Protein AF-A0A8W8IZ61-F1 (afdb_monomer)

pLDDT: mean 88.21, std 9.18, range [50.16, 97.56]

Nearest PDB structures (foldseek):
  3vn4-assembly1_A  TM=4.564E-01  e=1.901E-13  Homo sapiens
  3ghm-assembly1_A  TM=4.405E-01  e=1.901E-13  Homo sapiens
  3ghn-assembly1_A  TM=4.488E-01  e=2.998E-13  Homo sapiens
  6qig-assembly1_A  TM=4.344E-01  e=1.750E-12  Homo sapiens
  8ic8-assembly1_C  TM=5.011E-01  e=6.489E-01  Microbacterium arabinogalactanolyticum

Sequence (366 aa):
LTYRRRTCNNPSPLNSEGCDGGNDEGYEARTCNKQPCPGDSADTNSLVNQRASETCRRMLTNGALNSTMYTAVGKAYNSHAHGKCEVSCAPVSGYKTPTFTRFGLMPQGAPCPGILDRMDLKDWPRRQGYSAGCLDGYCQLFGCDGVMNGGTFDECGVCNGDGMSCDVVEGTFTELSTAGSRKVIAQLPVGAYNIQFWFDYRAMKQNFLEVYSKDGAVVLASMIGSSWIWDTGRNPVTFAGTYWHYFFHDQFLHAKGPITEPAIIQLFQNKDFNNVGIRFGYSLPKSASSCHGTCSNGGTFNRNLCACDCPRGFYGNDCTSRCNTFCYNGATVDQTTCACQCKEHQTGSRCKCQSGYTGINCTEHV

Organism: Magallana gigas (NCBI:txid29159)

Mean predicted aligned error: 7.73 Å

Foldseek 3Di:
DDKDKAAQVVPNDDVHDTDPPDDRIDMKDFDDPPDDDPPADPDLQVNLQVQLLVVLVVCVVVVLDDPQFFDSGWHADDDLPFQFQFIFTHTDPPHDDDPDGTRGGGPWFRFRCSVPDPCCVVVAQQGFQWTWTDDPGHIFIAGNRRITVDFGADSQRHTVDPNPQWDKDKDKDFDDDAAQDKDWPDKAAQQKFSKKKFDQCVQQVQKAKFKAFPLGHGQADDPDVVRDDQWCVQPFGAAQNWTWGAHNNRRMIHTGDNGNGMMTIMMHRNHNRGRPIMIIMIIHGVVCVFLDDAAPPPWDQDRVRSATDEDPQFDDRRRPASASDAAFLPWDQDRPPRFTDEDPQFDDRRTGGHPQFDHSNRPDGD

InterPro domains:
  IPR000884 Thrombospondin type-1 (TSP1) repeat [PS50092] (3-38)
  IPR010294 ADAMTS/ADAMTS-like, Spacer 1 [PF05986] (169-285)
  IPR045371 ADAMTS/ADAMTS-like, cysteine-rich domain 3 [PF19236] (123-166)
  IPR050439 ADAMTS and ADAMTS-like [PTHR13723] (2-351)

Radius of gyration: 26.25 Å; Cα contacts (8 Å, |Δi|>4): 839; chains: 1; bounding box: 66×41×85 Å

Solvent-accessible surface area (backbone atoms only — not comparable to full-atom values): 19978 Å² total; per-residue (Å²): 82,51,70,51,77,47,66,55,60,87,76,54,58,77,98,51,78,72,63,89,85,54,68,62,63,38,80,50,42,32,68,54,81,84,67,82,60,92,88,60,55,90,49,65,71,57,33,34,27,52,44,14,16,51,44,30,38,52,29,43,74,72,63,80,36,59,70,89,46,34,41,46,53,21,33,68,46,61,57,96,89,66,46,36,24,28,18,25,54,40,57,35,93,92,51,83,76,68,101,74,67,78,77,48,54,41,49,66,48,39,63,38,66,90,79,55,55,72,45,40,72,68,69,42,62,74,31,51,42,52,47,36,23,18,49,96,37,32,47,40,54,20,14,51,78,32,27,52,78,43,41,38,31,24,85,67,65,38,64,67,43,87,49,74,69,30,47,78,52,68,52,66,53,52,77,78,74,56,55,71,38,77,42,81,74,45,76,40,23,40,48,33,18,43,28,39,38,35,39,61,34,90,69,30,76,48,53,42,82,26,38,24,37,79,82,66,34,80,63,37,34,74,96,36,93,92,36,56,66,75,52,27,82,93,58,55,48,51,55,38,87,24,52,38,39,39,38,52,85,61,31,35,38,36,27,57,48,52,22,74,38,37,39,32,32,27,42,35,27,64,41,89,54,63,53,89,39,40,37,36,37,32,27,34,56,50,91,55,80,69,60,80,77,76,44,33,84,81,23,44,69,35,67,80,39,53,31,24,51,45,45,95,73,34,18,64,57,35,16,77,36,60,35,82,68,78,32,22,36,81,30,47,65,40,70,87,78,59,42,44,52,56,55,73,55,36,40,74,81,39,18,43,54,33,93,60,33,38,62,67,57,21,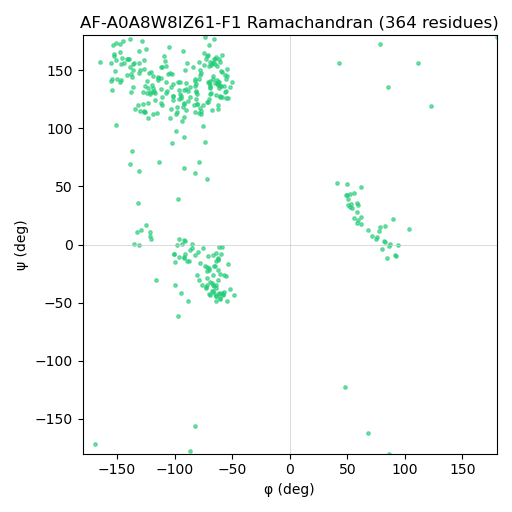79,42,77,111

Structure (mmCIF, N/CA/C/O backbone):
data_AF-A0A8W8IZ61-F1
#
_entry.id   AF-A0A8W8IZ61-F1
#
loop_
_atom_site.group_PDB
_atom_site.id
_atom_site.type_symbol
_atom_site.label_atom_id
_atom_site.label_alt_id
_atom_site.label_comp_id
_atom_site.label_asym_id
_atom_site.label_entity_id
_atom_site.label_seq_id
_atom_site.pdbx_PDB_ins_code
_atom_site.Cartn_x
_atom_site.Cartn_y
_atom_site.Cartn_z
_atom_site.occupancy
_atom_site.B_iso_or_equiv
_atom_site.auth_seq_id
_atom_site.auth_comp_id
_atom_site.auth_asym_id
_atom_site.auth_atom_id
_atom_site.pdbx_PDB_model_num
ATOM 1 N N . LEU A 1 1 ? 9.510 -10.935 -20.785 1.00 90.19 1 LEU A N 1
ATOM 2 C CA . LEU A 1 1 ? 8.279 -10.571 -21.528 1.00 90.19 1 LEU A CA 1
ATOM 3 C C . LEU A 1 1 ? 8.119 -11.502 -22.719 1.00 90.19 1 LEU A C 1
ATOM 5 O O . LEU A 1 1 ? 9.126 -11.887 -23.302 1.00 90.19 1 LEU A O 1
ATOM 9 N N . THR A 1 2 ? 6.888 -11.826 -23.096 1.00 92.69 2 THR A N 1
ATOM 10 C CA . THR A 1 2 ? 6.549 -12.386 -24.413 1.00 92.69 2 THR A CA 1
ATOM 11 C C . THR A 1 2 ? 5.836 -11.308 -25.207 1.00 92.69 2 THR A C 1
ATOM 13 O O . THR A 1 2 ? 4.905 -10.705 -24.675 1.00 92.69 2 THR A O 1
ATOM 16 N N . TYR A 1 3 ? 6.250 -11.049 -26.444 1.00 92.88 3 TYR A N 1
ATOM 17 C CA . TYR A 1 3 ? 5.617 -10.029 -27.273 1.00 92.88 3 TYR A CA 1
ATOM 18 C C . TYR A 1 3 ? 5.577 -10.430 -28.746 1.00 92.88 3 TYR A C 1
ATOM 20 O O . TYR A 1 3 ? 6.381 -11.244 -29.202 1.00 92.88 3 TYR A O 1
ATOM 28 N N . ARG A 1 4 ? 4.629 -9.845 -29.477 1.00 91.06 4 ARG A N 1
ATOM 29 C CA . ARG A 1 4 ? 4.535 -9.895 -30.936 1.00 91.06 4 ARG A CA 1
ATOM 30 C C . ARG A 1 4 ? 4.351 -8.488 -31.484 1.00 91.06 4 ARG A C 1
ATOM 32 O O . ARG A 1 4 ? 3.769 -7.630 -30.821 1.00 91.06 4 ARG A O 1
ATOM 39 N N . ARG A 1 5 ? 4.850 -8.278 -32.698 1.00 88.31 5 ARG A N 1
ATOM 40 C CA . ARG A 1 5 ? 4.778 -7.003 -33.406 1.00 88.31 5 ARG A CA 1
ATOM 41 C C . ARG A 1 5 ? 4.009 -7.181 -34.706 1.00 88.31 5 ARG A C 1
ATOM 43 O O . ARG A 1 5 ? 4.221 -8.166 -35.411 1.00 88.31 5 ARG A O 1
ATOM 50 N N . ARG A 1 6 ? 3.135 -6.229 -35.017 1.00 86.81 6 ARG A N 1
ATOM 51 C CA . ARG A 1 6 ? 2.481 -6.101 -36.325 1.00 86.81 6 ARG A CA 1
ATOM 52 C C . ARG A 1 6 ? 2.991 -4.852 -37.026 1.00 86.81 6 ARG A C 1
ATOM 54 O O . ARG A 1 6 ? 3.337 -3.893 -36.342 1.00 86.81 6 ARG A O 1
ATOM 61 N N . THR A 1 7 ? 2.971 -4.859 -38.354 1.00 86.94 7 THR A N 1
ATOM 62 C CA . THR A 1 7 ? 3.326 -3.690 -39.163 1.00 86.94 7 THR A CA 1
ATOM 63 C C . THR A 1 7 ? 2.180 -3.335 -40.110 1.00 86.94 7 THR A C 1
ATOM 65 O O . THR A 1 7 ? 1.538 -4.236 -40.648 1.00 86.94 7 THR A O 1
ATOM 68 N N . CYS A 1 8 ? 1.903 -2.045 -40.311 1.00 86.25 8 CYS A N 1
ATOM 69 C CA . CYS A 1 8 ? 0.859 -1.566 -41.225 1.00 86.25 8 CYS A CA 1
ATOM 70 C C . CYS A 1 8 ? 1.335 -1.618 -42.689 1.00 86.25 8 CYS A C 1
ATOM 72 O O . CYS A 1 8 ? 1.651 -0.601 -43.298 1.00 86.25 8 CYS A O 1
ATOM 74 N N . ASN A 1 9 ? 1.466 -2.824 -43.247 1.00 86.62 9 ASN A N 1
ATOM 75 C CA . ASN A 1 9 ? 2.030 -3.030 -44.586 1.00 86.62 9 ASN A CA 1
ATOM 76 C C . ASN A 1 9 ? 1.210 -3.961 -45.496 1.00 86.62 9 ASN A C 1
ATOM 78 O O . ASN A 1 9 ? 1.696 -4.358 -46.555 1.00 86.62 9 ASN A O 1
ATOM 82 N N . ASN A 1 10 ? -0.020 -4.318 -45.108 1.00 84.75 10 ASN A N 1
ATOM 83 C CA . ASN A 1 10 ? -0.852 -5.261 -45.860 1.00 84.75 10 ASN A CA 1
ATOM 84 C C . ASN A 1 10 ? -2.337 -4.828 -45.973 1.00 84.75 10 ASN A C 1
ATOM 86 O O . ASN A 1 10 ? -3.171 -5.354 -45.233 1.00 84.75 10 ASN A O 1
ATOM 90 N N . PRO A 1 11 ? -2.683 -3.917 -46.906 1.00 84.81 11 PRO A N 1
ATOM 91 C CA . PRO A 1 11 ? -1.766 -3.148 -47.751 1.00 84.81 11 PRO A CA 1
ATOM 92 C C . PRO A 1 11 ? -1.146 -1.971 -46.986 1.00 84.81 11 PRO A C 1
ATOM 94 O O . PRO A 1 11 ? -1.699 -1.501 -45.993 1.00 84.81 11 PRO A O 1
ATOM 97 N N . SER A 1 12 ? 0.008 -1.485 -47.443 1.00 85.06 12 SER A N 1
ATOM 98 C CA . SER A 1 12 ? 0.593 -0.256 -46.897 1.00 85.06 12 SER A CA 1
ATOM 99 C C . SER A 1 12 ? -0.304 0.953 -47.204 1.00 85.06 12 SER A C 1
ATOM 101 O O . SER A 1 12 ? -0.786 1.062 -48.337 1.00 85.06 12 SER A O 1
ATOM 103 N N . PRO A 1 13 ? -0.494 1.883 -46.251 1.00 82.56 13 PRO A N 1
ATOM 104 C CA . PRO A 1 13 ? -1.333 3.060 -46.438 1.00 82.56 13 PRO A CA 1
ATOM 105 C C . PRO A 1 13 ? -0.633 4.082 -47.348 1.00 82.56 13 PRO A C 1
ATOM 107 O O . PRO A 1 13 ? 0.112 4.952 -46.903 1.00 82.56 13 PRO A O 1
ATOM 110 N N . LEU A 1 14 ? -0.833 3.956 -48.660 1.00 83.12 14 LEU A N 1
ATOM 111 C CA . LEU A 1 14 ? -0.363 4.921 -49.654 1.00 83.12 14 LEU A CA 1
ATOM 112 C C . LEU A 1 14 ? -1.469 5.953 -49.904 1.00 83.12 14 LEU A C 1
ATOM 114 O O . LEU A 1 14 ? -2.485 5.629 -50.513 1.00 83.12 14 LEU A O 1
ATOM 118 N N . ASN A 1 15 ? -1.261 7.197 -49.460 1.00 81.19 15 ASN A N 1
ATOM 119 C CA . ASN A 1 15 ? -2.239 8.296 -49.548 1.00 81.19 15 ASN A CA 1
ATOM 120 C C . ASN A 1 15 ? -3.588 8.009 -48.850 1.00 81.19 15 ASN A C 1
ATOM 122 O O . ASN A 1 15 ? -4.618 8.551 -49.249 1.00 81.19 15 ASN A O 1
ATOM 126 N N . SER A 1 16 ? -3.586 7.169 -47.814 1.00 77.94 16 SER A N 1
ATOM 127 C CA . SER A 1 16 ? -4.744 6.864 -46.968 1.00 77.94 16 SER A CA 1
ATOM 128 C C . SER A 1 16 ? -4.422 7.123 -45.496 1.00 77.94 16 SER A C 1
ATOM 130 O O . SER A 1 16 ? -3.257 7.296 -45.134 1.00 77.94 16 SER A O 1
ATOM 132 N N . GLU A 1 17 ? -5.444 7.116 -44.638 1.00 80.81 17 GLU A N 1
ATOM 133 C CA . GLU A 1 17 ? -5.224 7.069 -43.190 1.00 80.81 17 GLU A CA 1
ATOM 134 C C . GLU A 1 17 ? -4.434 5.803 -42.807 1.00 80.81 17 GLU A C 1
ATOM 136 O O . GLU A 1 17 ? -4.503 4.774 -43.492 1.00 80.81 17 GLU A O 1
ATOM 141 N N . GLY A 1 18 ? -3.622 5.911 -41.751 1.00 79.50 18 GLY A N 1
ATOM 142 C CA . GLY A 1 18 ? -2.844 4.793 -41.216 1.00 79.50 18 GLY A CA 1
ATOM 143 C C . GLY A 1 18 ? -3.729 3.752 -40.527 1.00 79.50 18 GLY A C 1
ATOM 144 O O . GLY A 1 18 ? -4.918 3.968 -40.315 1.00 79.50 18 GLY A O 1
ATOM 145 N N . CYS A 1 19 ? -3.148 2.609 -40.157 1.00 83.00 19 CYS A N 1
ATOM 146 C CA . CYS A 1 19 ? -3.890 1.569 -39.447 1.00 83.00 19 CYS A CA 1
ATOM 147 C C . CYS A 1 19 ? -4.411 2.059 -38.082 1.00 83.00 19 CYS A C 1
ATOM 149 O O . CYS A 1 19 ? -3.666 2.650 -37.296 1.00 83.00 19 CYS A O 1
ATOM 151 N N . ASP A 1 20 ? -5.655 1.699 -37.756 1.00 79.88 20 ASP A N 1
ATOM 152 C CA . ASP A 1 20 ? -6.237 1.937 -36.435 1.00 79.88 20 ASP A CA 1
ATOM 153 C C . ASP A 1 20 ? -5.438 1.237 -35.318 1.00 79.88 20 ASP A C 1
ATOM 155 O O . ASP A 1 20 ? -5.047 0.062 -35.413 1.00 79.88 20 ASP A O 1
ATOM 159 N N . GLY A 1 21 ? -5.227 1.961 -34.214 1.00 69.06 21 GLY A N 1
ATOM 160 C CA . GLY A 1 21 ? -4.499 1.478 -33.034 1.00 69.06 21 GLY A CA 1
ATOM 161 C C . GLY A 1 21 ? -3.065 1.997 -32.881 1.00 69.06 21 GLY A C 1
ATOM 162 O O . GLY A 1 21 ? -2.341 1.477 -32.036 1.00 69.06 21 GLY A O 1
ATOM 163 N N . GLY A 1 22 ? -2.679 3.025 -33.645 1.00 57.16 22 GLY A N 1
ATOM 164 C CA . GLY A 1 22 ? -1.432 3.776 -33.468 1.00 57.16 22 GLY A CA 1
ATOM 165 C C . GLY A 1 22 ? -0.216 3.148 -34.154 1.00 57.16 22 GLY A C 1
ATOM 166 O O . GLY A 1 22 ? -0.003 1.948 -34.031 1.00 57.16 22 GLY A O 1
ATOM 167 N N . ASN A 1 23 ? 0.557 4.023 -34.819 1.00 56.03 23 ASN A N 1
ATOM 168 C CA . ASN A 1 23 ? 1.822 3.867 -35.558 1.00 56.03 23 ASN A CA 1
ATOM 169 C C . ASN A 1 23 ? 1.945 2.636 -36.478 1.00 56.03 23 ASN A C 1
ATOM 171 O O . ASN A 1 23 ? 1.339 1.590 -36.285 1.00 56.03 23 ASN A O 1
ATOM 175 N N . ASP A 1 24 ? 2.819 2.723 -37.479 1.00 58.06 24 ASP A N 1
ATOM 176 C CA . ASP A 1 24 ? 3.059 1.616 -38.411 1.00 58.06 24 ASP A CA 1
ATOM 177 C C . ASP A 1 24 ? 3.568 0.330 -37.736 1.00 58.06 24 ASP A C 1
ATOM 179 O O . ASP A 1 24 ? 3.613 -0.695 -38.404 1.00 58.06 24 ASP A O 1
ATOM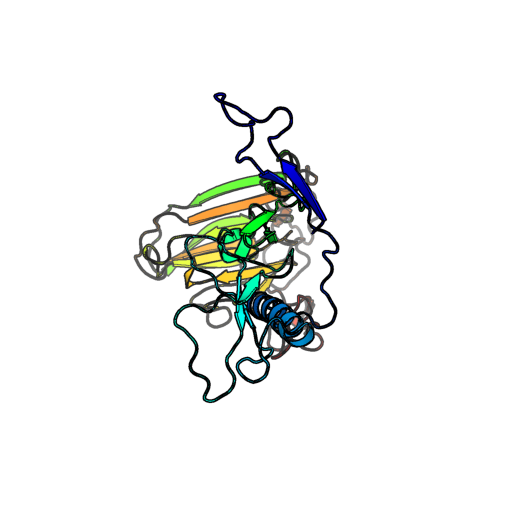 183 N N . GLU A 1 25 ? 3.911 0.350 -36.439 1.00 63.81 25 GLU A N 1
ATOM 184 C CA . GLU A 1 25 ? 4.268 -0.816 -35.626 1.00 63.81 25 GLU A CA 1
ATOM 185 C C . GLU A 1 25 ? 3.415 -0.917 -34.348 1.00 63.81 25 GLU A C 1
ATOM 187 O O . GLU A 1 25 ? 3.541 -0.103 -33.432 1.00 63.81 25 GLU A O 1
ATOM 192 N N . GLY A 1 26 ? 2.581 -1.957 -34.260 1.00 77.88 26 GLY A N 1
ATOM 193 C CA . GLY A 1 26 ? 1.773 -2.257 -33.074 1.00 77.88 26 GLY A CA 1
ATOM 194 C C . GLY A 1 26 ? 2.382 -3.381 -32.240 1.00 77.88 26 GLY A C 1
ATOM 195 O O . GLY A 1 26 ? 2.816 -4.393 -32.797 1.00 77.88 26 GLY A O 1
ATOM 196 N N . TYR A 1 27 ? 2.366 -3.231 -30.915 1.00 85.50 27 TYR A N 1
ATOM 197 C CA . TYR A 1 27 ? 2.843 -4.245 -29.974 1.00 85.50 27 TYR A CA 1
ATOM 198 C C . TYR A 1 27 ? 1.688 -4.914 -29.242 1.00 85.50 27 TYR A C 1
ATOM 200 O O . TYR A 1 27 ? 0.755 -4.265 -28.780 1.00 85.50 27 TYR A O 1
ATOM 208 N N . GLU A 1 28 ? 1.816 -6.221 -29.061 1.00 90.56 28 GLU A N 1
ATOM 209 C CA . GLU A 1 28 ? 1.099 -6.952 -28.028 1.00 90.56 28 GLU A CA 1
ATOM 210 C C . GLU A 1 28 ? 2.131 -7.650 -27.160 1.00 90.56 28 GLU A C 1
ATOM 212 O O . GLU A 1 28 ? 2.943 -8.431 -27.661 1.00 90.56 28 GLU A O 1
ATOM 217 N N . ALA A 1 29 ? 2.118 -7.362 -25.862 1.00 93.81 29 ALA A N 1
ATOM 218 C CA . ALA A 1 29 ? 3.079 -7.917 -24.927 1.00 93.81 29 ALA A CA 1
ATOM 219 C C . ALA A 1 29 ? 2.412 -8.387 -23.636 1.00 93.81 29 ALA A C 1
ATOM 221 O O . ALA A 1 29 ? 1.409 -7.838 -23.180 1.00 93.81 29 ALA A O 1
ATOM 222 N N . ARG A 1 30 ? 3.018 -9.402 -23.023 1.00 95.56 30 ARG A N 1
ATOM 223 C CA . ARG A 1 30 ? 2.620 -9.955 -21.734 1.00 95.56 30 ARG A CA 1
ATOM 224 C C . ARG A 1 30 ? 3.843 -10.248 -20.871 1.00 95.56 30 ARG A C 1
ATOM 226 O O . ARG A 1 30 ? 4.912 -10.639 -21.353 1.00 95.56 30 ARG A O 1
ATOM 233 N N . THR A 1 31 ? 3.673 -10.081 -19.569 1.00 93.88 31 THR A N 1
ATOM 234 C CA . THR A 1 31 ? 4.634 -10.526 -18.560 1.00 93.88 31 THR A CA 1
ATOM 235 C C . THR A 1 31 ? 4.669 -12.054 -18.461 1.00 93.88 31 THR A C 1
ATOM 237 O O . THR A 1 31 ? 3.649 -12.734 -18.517 1.00 93.88 31 THR A O 1
ATOM 240 N N . CYS A 1 32 ? 5.869 -12.611 -18.321 1.00 93.12 32 CYS A N 1
ATOM 241 C CA . CYS A 1 32 ? 6.115 -14.047 -18.204 1.00 93.12 32 CYS A CA 1
ATOM 242 C C . CYS A 1 32 ? 7.236 -14.278 -17.186 1.00 93.12 32 CYS A C 1
ATOM 244 O O . CYS A 1 32 ? 7.998 -13.350 -16.917 1.00 93.12 32 CYS A O 1
ATOM 246 N N . ASN A 1 33 ? 7.333 -15.492 -16.630 1.00 91.75 33 ASN A N 1
ATOM 247 C CA . ASN A 1 33 ? 8.374 -15.872 -15.665 1.00 91.75 33 ASN A CA 1
ATOM 248 C C . ASN A 1 33 ? 8.514 -14.856 -14.515 1.00 91.75 33 ASN A C 1
ATOM 250 O O . ASN A 1 33 ? 9.598 -14.355 -14.250 1.00 91.75 33 ASN A O 1
ATOM 254 N N . LYS A 1 34 ? 7.395 -14.523 -13.854 1.00 85.75 34 LYS A N 1
ATOM 255 C CA . LYS A 1 34 ? 7.322 -13.454 -12.835 1.00 85.75 34 LYS A CA 1
ATOM 256 C C . LYS A 1 34 ? 8.110 -13.744 -11.549 1.00 85.75 34 LYS A C 1
ATOM 258 O O . LYS A 1 34 ? 8.201 -12.873 -10.692 1.00 85.75 34 LYS A O 1
ATOM 263 N N . GLN A 1 35 ? 8.617 -14.963 -11.389 1.00 88.12 35 GLN A N 1
ATOM 264 C CA . GLN A 1 35 ? 9.395 -15.335 -10.214 1.00 88.12 35 GLN A CA 1
ATOM 265 C C . GLN A 1 35 ? 10.747 -14.600 -10.235 1.00 88.12 35 GLN A C 1
ATOM 267 O O . GLN A 1 35 ? 11.379 -14.567 -11.295 1.00 88.12 35 GLN A O 1
ATOM 272 N N . PRO A 1 36 ? 11.198 -14.018 -9.106 1.00 87.81 36 PRO A N 1
ATOM 273 C CA . PRO A 1 36 ? 12.507 -13.375 -9.027 1.00 87.81 36 PRO A CA 1
ATOM 274 C C . PRO A 1 36 ? 13.631 -14.331 -9.432 1.00 87.81 36 PRO A C 1
ATOM 276 O O . PRO A 1 36 ? 13.586 -15.523 -9.113 1.00 87.81 36 PRO A O 1
ATOM 279 N N . CYS A 1 37 ? 14.653 -13.822 -10.122 1.00 89.81 37 CYS A N 1
ATOM 280 C CA . CYS A 1 37 ? 15.814 -14.640 -10.457 1.00 89.81 37 CYS A CA 1
ATOM 281 C C . CYS A 1 37 ? 16.736 -14.784 -9.231 1.00 89.81 37 CYS A C 1
ATOM 283 O O . CYS A 1 37 ? 16.830 -13.862 -8.415 1.00 89.81 37 CYS A O 1
ATOM 285 N N . PRO A 1 38 ? 17.476 -15.901 -9.099 1.00 92.38 38 PRO A N 1
ATOM 286 C CA . PRO A 1 38 ? 18.500 -16.031 -8.068 1.00 92.38 38 PRO A CA 1
ATOM 287 C C . PRO A 1 38 ? 19.531 -14.892 -8.147 1.00 92.38 38 PRO A C 1
ATOM 289 O O . PRO A 1 38 ? 20.125 -14.663 -9.200 1.00 92.38 38 PRO A O 1
ATOM 292 N N . GLY A 1 39 ? 19.752 -14.192 -7.030 1.00 90.06 39 GLY A N 1
ATOM 293 C CA . GLY A 1 39 ? 20.690 -13.064 -6.941 1.00 90.06 39 GLY A CA 1
ATOM 294 C C . GLY A 1 39 ? 20.111 -11.696 -7.327 1.00 90.06 39 GLY A C 1
ATOM 295 O O . GLY A 1 39 ? 20.822 -10.692 -7.225 1.00 90.06 39 GLY A O 1
ATOM 296 N N . ASP A 1 40 ? 18.838 -11.631 -7.730 1.00 92.12 40 ASP A N 1
ATOM 297 C CA . ASP A 1 40 ? 18.148 -10.357 -7.916 1.00 92.12 40 ASP A CA 1
ATOM 298 C C . ASP A 1 40 ? 18.035 -9.599 -6.593 1.00 92.12 40 ASP A C 1
ATOM 300 O O . ASP A 1 40 ? 17.740 -10.168 -5.540 1.00 92.12 40 ASP A O 1
ATOM 304 N N . SER A 1 41 ? 18.245 -8.286 -6.653 1.00 90.12 41 SER A N 1
ATOM 305 C CA . SER A 1 41 ? 17.944 -7.425 -5.517 1.00 90.12 41 SER A CA 1
ATOM 306 C C . SER A 1 41 ? 16.433 -7.334 -5.300 1.00 90.12 41 SER A C 1
ATOM 308 O O . SER A 1 41 ? 15.676 -7.140 -6.251 1.00 90.12 41 SER A O 1
ATOM 310 N N . ALA A 1 42 ? 16.006 -7.397 -4.038 1.00 86.56 42 ALA A N 1
ATOM 311 C CA . ALA A 1 42 ? 14.635 -7.076 -3.646 1.00 86.56 42 ALA A CA 1
ATOM 312 C C . ALA A 1 42 ? 14.328 -5.568 -3.758 1.00 86.56 42 ALA A C 1
ATOM 314 O O . ALA A 1 42 ? 13.165 -5.180 -3.836 1.00 86.56 42 ALA A O 1
ATOM 315 N N . ASP A 1 43 ? 15.355 -4.711 -3.779 1.00 87.94 43 ASP A N 1
ATOM 316 C CA . ASP A 1 43 ? 15.190 -3.278 -4.011 1.00 87.94 43 ASP A CA 1
ATOM 317 C C . ASP A 1 43 ? 15.102 -2.989 -5.514 1.00 87.94 43 ASP A C 1
ATOM 319 O O . ASP A 1 43 ? 16.044 -3.233 -6.273 1.00 87.94 43 ASP A O 1
ATOM 323 N N . THR A 1 44 ? 13.979 -2.413 -5.947 1.00 87.31 44 THR A N 1
ATOM 324 C CA . THR A 1 44 ? 13.704 -2.140 -7.364 1.00 87.31 44 THR A CA 1
ATOM 325 C C . THR A 1 44 ? 14.779 -1.268 -8.014 1.00 87.31 44 THR A C 1
ATOM 327 O O . THR A 1 44 ? 15.181 -1.546 -9.139 1.00 87.31 44 THR A O 1
ATOM 330 N N . ASN A 1 45 ? 15.293 -0.239 -7.333 1.00 87.44 45 ASN A N 1
ATOM 331 C CA . ASN A 1 45 ? 16.315 0.649 -7.906 1.00 87.44 45 ASN A CA 1
ATOM 332 C C . ASN A 1 45 ? 17.649 -0.079 -8.116 1.00 87.44 45 ASN A C 1
ATOM 334 O O . ASN A 1 45 ? 18.323 0.097 -9.134 1.00 87.44 45 ASN A O 1
ATOM 338 N N . SER A 1 46 ? 18.021 -0.925 -7.162 1.00 91.25 46 SER A N 1
ATOM 339 C CA . SER A 1 46 ? 19.195 -1.784 -7.256 1.00 91.25 46 SER A CA 1
ATOM 340 C C . SER A 1 46 ? 19.025 -2.813 -8.374 1.00 91.25 46 SER A C 1
ATOM 342 O O . SER A 1 46 ? 19.945 -2.993 -9.173 1.00 91.25 46 SER A O 1
ATOM 344 N N . LEU A 1 47 ? 17.833 -3.407 -8.510 1.00 92.81 47 LEU A N 1
ATOM 345 C CA . LEU A 1 47 ? 17.490 -4.327 -9.597 1.00 92.81 47 LEU A CA 1
ATOM 346 C C . LEU A 1 47 ? 17.579 -3.657 -10.977 1.00 92.81 47 LEU A C 1
ATOM 348 O O . LEU A 1 47 ? 18.149 -4.232 -11.904 1.00 92.81 47 LEU A O 1
ATOM 352 N N . VAL A 1 48 ? 17.094 -2.419 -11.122 1.00 92.00 48 VAL A N 1
ATOM 353 C CA . VAL A 1 48 ? 17.255 -1.629 -12.358 1.00 92.00 48 VAL A CA 1
ATOM 354 C C . VAL A 1 48 ? 18.737 -1.525 -12.740 1.00 92.00 48 VAL A C 1
ATOM 356 O O . VAL A 1 48 ? 19.112 -1.816 -13.877 1.00 92.00 48 VAL A O 1
ATOM 359 N N . ASN A 1 49 ? 19.610 -1.179 -11.792 1.00 92.31 49 ASN A N 1
ATOM 360 C CA . ASN A 1 49 ? 21.046 -1.057 -12.060 1.00 92.31 49 ASN A CA 1
ATOM 361 C C . ASN A 1 49 ? 21.726 -2.412 -12.329 1.00 92.31 49 ASN A C 1
ATOM 363 O O . ASN A 1 49 ? 22.647 -2.485 -13.148 1.00 92.31 49 ASN A O 1
ATOM 367 N N . GLN A 1 50 ? 21.257 -3.502 -11.710 1.00 94.62 50 GLN A N 1
ATOM 368 C CA . GLN A 1 50 ? 21.708 -4.861 -12.033 1.00 94.62 50 GLN A CA 1
ATOM 369 C C . GLN A 1 50 ? 21.398 -5.213 -13.498 1.00 94.62 50 GLN A C 1
ATOM 371 O O . GLN A 1 50 ? 22.282 -5.680 -14.219 1.00 94.62 50 GLN A O 1
ATOM 376 N N . ARG A 1 51 ? 20.181 -4.919 -13.976 1.00 94.56 51 ARG A N 1
ATOM 377 C CA . ARG A 1 51 ? 19.775 -5.143 -15.378 1.00 94.56 51 ARG A CA 1
ATOM 378 C C . ARG A 1 51 ? 20.538 -4.256 -16.368 1.00 94.56 51 ARG A C 1
ATOM 380 O O . ARG A 1 51 ? 20.903 -4.713 -17.452 1.00 94.56 51 ARG A O 1
ATOM 387 N N . ALA A 1 52 ? 20.847 -3.017 -15.990 1.00 94.31 52 ALA A N 1
ATOM 388 C CA . ALA A 1 52 ? 21.711 -2.151 -16.791 1.00 94.31 52 ALA A CA 1
ATOM 389 C C . ALA A 1 52 ? 23.139 -2.723 -16.899 1.00 94.31 52 ALA A C 1
ATOM 391 O O . ALA A 1 52 ? 23.707 -2.803 -17.989 1.00 94.31 52 ALA A O 1
ATOM 392 N N . SER A 1 53 ? 23.699 -3.193 -15.782 1.00 95.56 53 SER A N 1
ATOM 393 C CA . SER A 1 53 ? 25.036 -3.806 -15.731 1.00 95.56 53 SER A CA 1
ATOM 394 C C . SER A 1 53 ? 25.121 -5.097 -16.550 1.00 95.56 53 SER A C 1
ATOM 396 O O . SER A 1 53 ? 26.129 -5.359 -17.206 1.00 95.56 53 SER A O 1
ATOM 398 N N . GLU A 1 54 ? 24.045 -5.884 -16.591 1.00 95.06 54 GLU A N 1
ATOM 399 C CA . GLU A 1 54 ? 23.957 -7.056 -17.463 1.00 95.06 54 GLU A CA 1
ATOM 400 C C . GLU A 1 54 ? 24.146 -6.687 -18.942 1.00 95.06 54 GLU A C 1
ATOM 402 O O . GLU A 1 54 ? 24.881 -7.369 -19.661 1.00 95.06 54 GLU A O 1
ATOM 407 N N . THR A 1 55 ? 23.536 -5.587 -19.382 1.00 95.00 55 THR A N 1
ATOM 408 C CA . THR A 1 55 ? 23.676 -5.086 -20.756 1.00 95.00 55 THR A CA 1
ATOM 409 C C . THR A 1 55 ? 25.114 -4.664 -21.037 1.00 95.00 55 THR A C 1
ATOM 411 O O . THR A 1 55 ? 25.700 -5.131 -22.012 1.00 95.00 55 THR A O 1
ATOM 414 N N . CYS A 1 56 ? 25.727 -3.871 -20.150 1.00 95.44 56 CYS A N 1
ATOM 415 C CA . CYS A 1 56 ? 27.131 -3.467 -20.286 1.00 95.44 56 CYS A CA 1
ATOM 416 C C . CYS A 1 56 ? 28.070 -4.679 -20.355 1.00 95.44 56 CYS A C 1
ATOM 418 O O . CYS A 1 56 ? 28.947 -4.740 -21.215 1.00 95.44 56 CYS A O 1
ATOM 420 N N . ARG A 1 57 ? 27.855 -5.691 -19.505 1.00 96.25 57 ARG A N 1
ATOM 421 C CA . ARG A 1 57 ? 28.634 -6.935 -19.531 1.00 96.25 57 ARG A CA 1
ATOM 422 C C . ARG A 1 57 ? 28.495 -7.662 -20.868 1.00 96.25 57 ARG A C 1
ATOM 424 O O . ARG A 1 57 ? 29.507 -8.057 -21.436 1.00 96.25 57 ARG A O 1
ATOM 431 N N . ARG A 1 58 ? 27.270 -7.815 -21.389 1.00 95.50 58 ARG A N 1
ATOM 432 C CA . ARG A 1 58 ? 27.024 -8.444 -22.701 1.00 95.50 58 ARG A CA 1
ATOM 433 C C . ARG A 1 58 ? 27.741 -7.692 -23.825 1.00 95.50 58 ARG A C 1
ATOM 435 O O . ARG A 1 58 ? 28.352 -8.338 -24.671 1.00 95.50 58 ARG A O 1
ATOM 442 N N . MET A 1 59 ? 27.714 -6.358 -23.797 1.00 94.38 59 MET A N 1
ATOM 443 C CA . MET A 1 59 ? 28.402 -5.517 -24.781 1.00 94.38 59 MET A CA 1
ATOM 444 C C . MET A 1 59 ? 29.934 -5.613 -24.708 1.00 94.38 59 MET A C 1
ATOM 446 O O . MET A 1 59 ? 30.613 -5.540 -25.726 1.00 94.38 59 MET A O 1
ATOM 450 N N . LEU A 1 60 ? 30.504 -5.783 -23.514 1.00 95.31 60 LEU A N 1
ATOM 451 C CA . LEU A 1 60 ? 31.940 -6.043 -23.370 1.00 95.31 60 LEU A CA 1
ATOM 452 C C . LEU A 1 60 ? 32.300 -7.431 -23.906 1.00 95.31 60 LEU A C 1
ATOM 454 O O . LEU A 1 60 ? 33.284 -7.585 -24.622 1.00 95.31 60 LEU A O 1
ATOM 458 N N . THR A 1 61 ? 31.491 -8.447 -23.587 1.00 96.06 61 THR A N 1
ATOM 459 C CA . THR A 1 61 ? 31.730 -9.830 -24.022 1.00 96.06 61 THR A CA 1
ATOM 460 C C . THR A 1 61 ? 31.649 -9.991 -25.541 1.00 96.06 61 THR A C 1
ATOM 462 O O . THR A 1 61 ? 32.427 -10.755 -26.102 1.00 96.06 61 THR A O 1
ATOM 465 N N . ASN A 1 62 ? 30.738 -9.285 -26.216 1.00 95.06 62 ASN A N 1
ATOM 466 C CA . ASN A 1 62 ? 30.586 -9.367 -27.672 1.00 95.06 62 ASN A CA 1
ATOM 467 C C . ASN A 1 62 ? 31.439 -8.343 -28.451 1.00 95.06 62 ASN A C 1
ATOM 469 O O . ASN A 1 62 ? 31.333 -8.281 -29.673 1.00 95.06 62 ASN A O 1
ATOM 473 N N . GLY A 1 63 ? 32.259 -7.539 -27.765 1.00 93.00 63 GLY A N 1
ATOM 474 C CA . GLY A 1 63 ? 33.128 -6.537 -28.385 1.00 93.00 63 GLY A CA 1
ATOM 475 C C . GLY A 1 63 ? 32.424 -5.264 -28.873 1.00 93.00 63 GLY A C 1
ATOM 476 O O . GLY A 1 63 ? 33.076 -4.423 -29.486 1.00 93.00 63 GLY A O 1
ATOM 477 N N . ALA A 1 64 ? 31.128 -5.079 -28.595 1.00 91.56 64 ALA A N 1
ATOM 478 C CA . ALA A 1 64 ? 30.404 -3.845 -28.919 1.00 91.56 64 ALA A CA 1
ATOM 479 C C . ALA A 1 64 ? 30.810 -2.658 -28.023 1.00 91.56 64 ALA A C 1
ATOM 481 O O . ALA A 1 64 ? 30.571 -1.504 -28.376 1.00 91.56 64 ALA A O 1
ATOM 482 N N . LEU A 1 65 ? 31.416 -2.931 -26.863 1.00 91.00 65 LEU A N 1
ATOM 483 C CA . LEU A 1 65 ? 31.964 -1.932 -25.949 1.00 91.00 65 LEU A CA 1
ATOM 484 C C . LEU A 1 65 ? 33.452 -2.197 -25.703 1.00 91.00 65 LEU A C 1
ATOM 486 O O . LEU A 1 65 ? 33.854 -3.328 -25.437 1.00 91.00 65 LEU A O 1
ATOM 490 N N . ASN A 1 66 ? 34.271 -1.146 -25.757 1.00 92.25 66 ASN A N 1
ATOM 491 C CA . ASN A 1 66 ? 35.706 -1.268 -25.525 1.00 92.25 66 ASN A CA 1
ATOM 492 C C . ASN A 1 66 ? 36.017 -1.376 -24.022 1.00 92.25 66 ASN A C 1
ATOM 494 O O . ASN A 1 66 ? 35.786 -0.432 -23.259 1.00 92.25 66 ASN A O 1
ATOM 498 N N . SER A 1 67 ? 36.593 -2.508 -23.614 1.00 93.19 67 SER A N 1
ATOM 499 C CA . SER A 1 67 ? 36.983 -2.790 -22.228 1.00 93.19 67 SER A CA 1
ATOM 500 C C . SER A 1 67 ? 38.100 -1.888 -21.697 1.00 93.19 67 SER A C 1
ATOM 502 O O . SER A 1 67 ? 38.237 -1.755 -20.484 1.00 93.19 67 SER A O 1
ATOM 504 N N . THR A 1 68 ? 38.868 -1.221 -22.567 1.00 94.38 68 THR A N 1
ATOM 505 C CA . THR A 1 68 ? 39.864 -0.218 -22.149 1.00 94.38 68 THR A CA 1
ATOM 506 C C . THR A 1 68 ? 39.258 1.156 -21.879 1.00 94.38 68 THR A C 1
ATOM 508 O O . THR A 1 68 ? 39.951 2.032 -21.374 1.00 94.38 68 THR A O 1
ATOM 511 N N . MET A 1 69 ? 37.981 1.366 -22.213 1.00 92.31 69 MET A N 1
ATOM 512 C CA . MET A 1 69 ? 37.285 2.650 -22.068 1.00 92.31 69 MET A CA 1
ATOM 513 C C . MET A 1 69 ? 36.132 2.561 -21.062 1.00 92.31 69 MET A C 1
ATOM 515 O O . MET A 1 69 ? 35.852 3.539 -20.369 1.00 92.31 69 MET A O 1
ATOM 519 N N . TYR A 1 70 ? 35.492 1.394 -20.934 1.00 94.06 70 TYR A N 1
ATOM 520 C CA . TYR A 1 70 ? 34.302 1.199 -20.105 1.00 94.06 70 TYR A CA 1
ATOM 521 C C . TYR A 1 70 ? 34.338 -0.086 -19.274 1.00 94.06 70 TYR A C 1
ATOM 523 O O . TYR A 1 70 ? 34.986 -1.070 -19.619 1.00 94.06 70 TYR A O 1
ATOM 531 N N . THR A 1 71 ? 33.585 -0.069 -18.176 1.00 95.12 71 THR A N 1
ATOM 532 C CA . THR A 1 71 ? 33.413 -1.181 -17.235 1.00 95.12 71 THR A CA 1
ATOM 533 C C . THR A 1 71 ? 32.050 -1.859 -17.409 1.00 95.12 71 THR A C 1
ATOM 535 O O . THR A 1 71 ? 31.163 -1.354 -18.098 1.00 95.12 71 THR A O 1
ATOM 538 N N . ALA A 1 72 ? 31.855 -3.005 -16.749 1.00 95.62 72 ALA A N 1
ATOM 539 C CA . ALA A 1 72 ? 30.576 -3.721 -16.743 1.00 95.62 72 ALA A CA 1
ATOM 540 C C . ALA A 1 72 ? 29.507 -3.073 -15.839 1.00 95.62 72 ALA A C 1
ATOM 542 O O . ALA A 1 72 ? 28.380 -3.562 -15.784 1.00 95.62 72 ALA A O 1
ATOM 543 N N . VAL A 1 73 ? 29.843 -2.000 -15.116 1.00 95.12 73 VAL A N 1
ATOM 544 C CA . VAL A 1 73 ? 28.910 -1.311 -14.220 1.00 95.12 73 VAL A CA 1
ATOM 545 C C . VAL A 1 73 ? 27.996 -0.417 -15.051 1.00 95.12 73 VAL A C 1
ATOM 547 O O . VAL A 1 73 ? 28.446 0.561 -15.647 1.00 95.12 73 VAL A O 1
ATOM 550 N N . GLY A 1 74 ? 26.710 -0.757 -15.082 1.00 92.56 74 GLY A N 1
ATOM 551 C CA . GLY A 1 74 ? 25.685 -0.039 -15.828 1.00 92.56 74 GLY A CA 1
ATOM 552 C C . GLY A 1 74 ? 24.737 0.752 -14.932 1.00 92.56 74 GLY A C 1
ATOM 553 O O . GLY A 1 74 ? 24.495 0.396 -13.779 1.00 92.56 74 GLY A O 1
ATOM 554 N N . LYS A 1 75 ? 24.166 1.817 -15.490 1.00 90.31 75 LY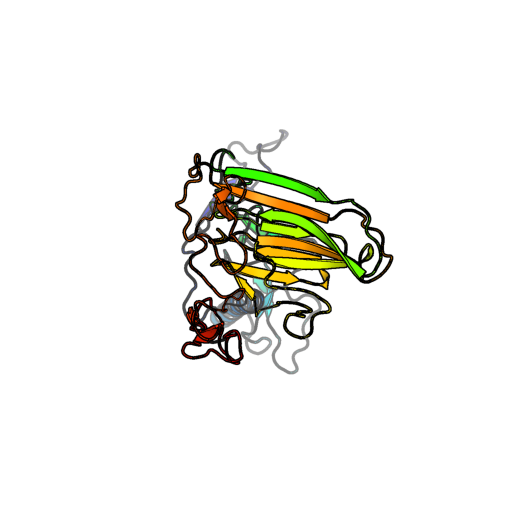S A N 1
ATOM 555 C CA . LYS A 1 75 ? 23.071 2.601 -14.910 1.00 90.31 75 LYS A CA 1
ATOM 556 C C . LYS A 1 75 ? 21.978 2.806 -15.949 1.00 90.31 75 LYS A C 1
ATOM 558 O O . LYS A 1 75 ? 22.275 2.939 -17.139 1.00 90.31 75 LYS A O 1
ATOM 563 N N . ALA A 1 76 ? 20.730 2.873 -15.493 1.00 87.12 76 ALA A N 1
ATOM 564 C CA . ALA A 1 76 ? 19.635 3.297 -16.355 1.00 87.12 76 ALA A CA 1
ATOM 565 C C . ALA A 1 76 ? 19.848 4.754 -16.782 1.00 87.12 76 ALA A C 1
ATOM 567 O O . ALA A 1 76 ? 20.094 5.637 -15.956 1.00 87.12 76 ALA A O 1
ATOM 568 N N . TYR A 1 77 ? 19.774 4.992 -18.085 1.00 77.69 77 TYR A N 1
ATOM 569 C CA . TYR A 1 77 ? 19.876 6.307 -18.691 1.00 77.69 77 TYR A CA 1
ATOM 570 C C . TYR A 1 77 ? 18.463 6.765 -19.060 1.00 77.69 77 TYR A C 1
ATOM 572 O O . TYR A 1 77 ? 17.984 6.525 -20.162 1.00 77.69 77 TYR A O 1
ATOM 580 N N . ASN A 1 78 ? 17.767 7.402 -18.114 1.00 69.06 78 ASN A N 1
ATOM 581 C CA . ASN A 1 78 ? 16.386 7.840 -18.317 1.00 69.06 78 ASN A CA 1
ATOM 582 C C . ASN A 1 78 ? 16.318 9.373 -18.349 1.00 69.06 78 ASN A C 1
ATOM 584 O O . ASN A 1 78 ? 16.646 10.042 -17.368 1.00 69.06 78 ASN A O 1
ATOM 588 N N . SER A 1 79 ? 15.814 9.951 -19.443 1.00 54.44 79 SER A N 1
ATOM 589 C CA . SER A 1 79 ? 15.273 11.314 -19.410 1.00 54.44 79 SER A CA 1
ATOM 590 C C . SER A 1 79 ? 13.847 11.249 -18.864 1.00 54.44 79 SER A C 1
ATOM 592 O O . SER A 1 79 ? 13.019 10.531 -19.432 1.00 54.44 79 SER A O 1
ATOM 594 N N . HIS A 1 80 ? 13.551 12.017 -17.813 1.00 53.41 80 HIS A N 1
ATOM 595 C CA . HIS A 1 80 ? 12.255 12.041 -17.117 1.00 53.41 80 HIS A CA 1
ATOM 596 C C . HIS A 1 80 ? 11.041 12.282 -18.046 1.00 53.41 80 HIS A C 1
ATOM 598 O O . HIS A 1 80 ? 9.922 11.978 -17.663 1.00 53.41 80 HIS A O 1
ATOM 604 N N . ALA A 1 81 ? 11.249 12.777 -19.273 1.00 50.16 81 ALA A N 1
ATOM 605 C CA . ALA A 1 81 ? 10.188 13.107 -20.224 1.00 50.16 81 ALA A CA 1
ATOM 606 C C . ALA A 1 81 ? 9.785 11.986 -21.212 1.00 50.16 81 ALA A C 1
ATOM 608 O O . ALA A 1 81 ? 8.793 12.154 -21.912 1.00 50.16 81 ALA A O 1
ATOM 609 N N . HIS A 1 82 ? 10.525 10.869 -21.322 1.00 52.19 82 HIS A N 1
ATOM 610 C CA . HIS A 1 82 ? 10.292 9.904 -22.422 1.00 52.19 82 HIS A CA 1
ATOM 611 C C . HIS A 1 82 ? 10.257 8.419 -22.043 1.00 52.19 82 HIS A C 1
ATOM 613 O O . HIS A 1 82 ? 10.121 7.596 -22.944 1.00 52.19 82 HIS A O 1
ATOM 619 N N . GLY A 1 83 ? 10.419 8.048 -20.765 1.00 59.50 83 GLY A N 1
ATOM 620 C CA . GLY A 1 83 ? 10.363 6.635 -20.363 1.00 59.50 83 GLY A CA 1
ATOM 621 C C . GLY A 1 83 ? 11.305 5.734 -21.174 1.00 59.50 83 GLY A C 1
ATOM 622 O O . GLY A 1 83 ? 10.938 4.617 -21.512 1.00 59.50 83 GLY A O 1
ATOM 623 N N . LYS A 1 84 ? 12.488 6.223 -21.567 1.00 75.50 84 LYS A N 1
ATOM 624 C CA . LYS A 1 84 ? 13.416 5.452 -22.405 1.00 75.50 84 LYS A CA 1
ATOM 625 C C . LYS A 1 84 ? 14.195 4.465 -21.551 1.00 75.50 84 LYS A C 1
ATOM 627 O O . LYS A 1 84 ? 14.768 4.846 -20.543 1.00 75.50 84 LYS A O 1
ATOM 632 N N . CYS A 1 85 ? 14.207 3.212 -21.971 1.00 89.62 85 CYS A N 1
ATOM 633 C CA . CYS A 1 85 ? 14.885 2.095 -21.337 1.00 89.62 85 CYS A CA 1
ATOM 634 C C . CYS A 1 85 ? 16.289 1.925 -21.923 1.00 89.62 85 CYS A C 1
ATOM 636 O O . CYS A 1 85 ? 16.579 0.941 -22.603 1.00 89.62 85 CYS A O 1
ATOM 638 N N . GLU A 1 86 ? 17.151 2.910 -21.681 1.00 89.81 86 GLU A N 1
ATOM 639 C CA . GLU A 1 86 ? 18.516 2.968 -22.211 1.00 89.81 86 GLU A CA 1
ATOM 640 C C . GLU A 1 86 ? 19.552 2.710 -21.106 1.00 89.81 86 GLU A C 1
ATOM 642 O O . GLU A 1 86 ? 19.289 2.884 -19.914 1.00 89.81 86 GLU A O 1
ATOM 647 N N . VAL A 1 87 ? 20.753 2.296 -21.506 1.00 91.50 87 VAL A N 1
ATOM 648 C CA . VAL A 1 87 ? 21.851 1.944 -20.599 1.00 91.50 87 VAL A CA 1
ATOM 649 C C . VAL A 1 87 ? 23.043 2.872 -20.808 1.00 91.50 87 VAL A C 1
ATOM 651 O O . VAL A 1 87 ? 23.516 3.063 -21.933 1.00 91.50 87 VAL A O 1
ATOM 654 N N . SER A 1 88 ? 23.568 3.391 -19.695 1.00 90.44 88 SER A N 1
ATOM 655 C CA . SER A 1 88 ? 24.883 4.028 -19.622 1.00 90.44 88 SER A CA 1
ATOM 656 C C . SER A 1 88 ? 25.870 3.115 -18.890 1.00 90.44 88 SER A C 1
ATOM 658 O O . SER A 1 88 ? 25.552 2.610 -17.814 1.00 90.44 88 SER A O 1
ATOM 660 N N . CYS A 1 89 ? 27.064 2.911 -19.448 1.00 92.31 89 CYS A N 1
ATOM 661 C CA . CYS A 1 89 ? 28.130 2.112 -18.848 1.00 92.31 89 CYS A CA 1
ATOM 662 C C . CYS A 1 89 ? 29.198 3.032 -18.254 1.00 92.31 89 CYS A C 1
ATOM 664 O O . CYS A 1 89 ? 29.602 4.018 -18.877 1.00 92.31 89 CYS A O 1
ATOM 666 N N . ALA A 1 90 ? 29.652 2.727 -17.040 1.00 92.62 90 ALA A N 1
ATOM 667 C CA . ALA A 1 90 ? 30.625 3.553 -16.343 1.00 92.62 90 ALA A CA 1
ATOM 668 C C . ALA A 1 90 ? 32.002 3.475 -17.030 1.00 92.62 90 ALA A C 1
ATOM 670 O O . ALA A 1 90 ? 32.442 2.371 -17.371 1.00 92.62 90 ALA A O 1
ATOM 671 N N . PRO A 1 91 ? 32.696 4.611 -17.226 1.00 93.56 91 PRO A N 1
ATOM 672 C CA . PRO A 1 91 ? 34.027 4.619 -17.820 1.00 93.56 91 PRO A CA 1
ATOM 673 C C . PRO A 1 91 ? 35.055 3.953 -16.902 1.00 93.56 91 PRO A C 1
ATOM 675 O O . PRO A 1 91 ? 34.886 3.929 -15.680 1.00 93.56 91 PRO A O 1
ATOM 678 N N . VAL A 1 92 ? 36.149 3.452 -17.477 1.00 94.62 92 VAL A N 1
ATOM 679 C CA . VAL A 1 92 ? 37.338 3.130 -16.678 1.00 94.62 92 VAL A CA 1
ATOM 680 C C . VAL A 1 92 ? 37.950 4.415 -16.113 1.00 94.62 92 VAL A C 1
ATOM 682 O O . VAL A 1 92 ? 37.775 5.506 -16.664 1.00 94.62 92 VAL A O 1
ATOM 685 N N . SER A 1 93 ? 38.694 4.296 -15.014 1.00 94.00 93 SER A N 1
ATOM 686 C CA . SER A 1 93 ? 39.364 5.445 -14.398 1.00 94.00 93 SER A CA 1
ATOM 687 C C . SER A 1 93 ? 40.270 6.171 -15.403 1.00 94.00 93 SER A C 1
ATOM 689 O O . SER A 1 93 ? 41.048 5.541 -16.115 1.00 94.00 93 SER A O 1
ATOM 691 N N . GLY A 1 94 ? 40.160 7.500 -15.468 1.00 89.12 94 GLY A N 1
ATOM 692 C CA . GLY A 1 94 ? 40.958 8.348 -16.363 1.00 89.12 94 GLY A CA 1
ATOM 693 C C . GLY A 1 94 ? 40.420 8.489 -17.792 1.00 89.12 94 GLY A C 1
ATOM 694 O O . GLY A 1 94 ? 40.861 9.389 -18.508 1.00 89.12 94 GLY A O 1
ATOM 695 N N . TYR A 1 95 ? 39.437 7.684 -18.208 1.00 90.56 95 TYR A N 1
ATOM 696 C CA . TYR A 1 95 ? 38.796 7.853 -19.509 1.00 90.56 95 TYR A CA 1
ATOM 697 C C . TYR A 1 95 ? 37.742 8.974 -19.462 1.00 90.56 95 TYR A C 1
ATOM 699 O O . TYR A 1 95 ? 36.786 8.925 -18.686 1.00 90.56 95 TYR A O 1
ATOM 707 N N . LYS A 1 96 ? 37.908 10.003 -20.304 1.00 86.69 96 LYS A N 1
ATOM 708 C CA . LYS A 1 96 ? 36.925 11.087 -20.448 1.00 86.69 96 LYS A CA 1
ATOM 709 C C . LYS A 1 96 ? 35.807 10.647 -21.385 1.00 86.69 96 LYS A C 1
ATOM 711 O O . LYS A 1 96 ? 36.029 10.465 -22.579 1.00 86.69 96 LYS A O 1
ATOM 716 N N . THR A 1 97 ? 34.601 10.516 -20.844 1.00 83.06 97 THR A N 1
ATOM 717 C CA . THR A 1 97 ? 33.422 10.145 -21.626 1.00 83.06 97 THR A CA 1
ATOM 718 C C . THR A 1 97 ? 32.994 11.266 -22.577 1.00 83.06 97 THR A C 1
ATOM 720 O O . THR A 1 97 ? 32.976 12.428 -22.160 1.00 83.06 97 THR A O 1
ATOM 723 N N . PRO A 1 98 ? 32.571 10.941 -23.812 1.00 82.00 98 PRO A N 1
ATOM 724 C CA . PRO A 1 98 ? 31.897 11.888 -24.697 1.00 82.00 98 PRO A CA 1
ATOM 725 C C . PRO A 1 98 ? 30.610 12.448 -24.073 1.00 82.00 98 PRO A C 1
ATOM 727 O O . PRO A 1 98 ? 30.041 11.859 -23.156 1.00 82.00 98 PRO A O 1
ATOM 730 N N . THR A 1 99 ? 30.105 13.560 -24.610 1.00 72.38 99 THR A N 1
ATOM 731 C CA . THR A 1 99 ? 28.892 14.241 -24.115 1.00 72.38 99 THR A CA 1
ATOM 732 C C . THR A 1 99 ? 27.613 13.404 -24.272 1.00 72.38 99 THR A C 1
ATOM 734 O O . THR A 1 99 ? 26.616 13.668 -23.604 1.00 72.38 99 THR A O 1
ATOM 737 N N . PHE A 1 100 ? 27.628 12.380 -25.131 1.00 68.56 100 PHE A N 1
ATOM 738 C CA . PHE A 1 100 ? 26.502 11.481 -25.377 1.00 68.56 100 PHE A CA 1
ATOM 739 C C . PHE A 1 100 ? 26.935 10.021 -25.199 1.00 68.56 100 PHE A C 1
ATOM 741 O O . PHE A 1 100 ? 27.760 9.519 -25.960 1.00 68.56 100 PHE A O 1
ATOM 748 N N . THR A 1 101 ? 26.392 9.342 -24.186 1.00 68.44 101 THR A N 1
ATOM 749 C CA . THR A 1 101 ? 26.801 7.988 -23.767 1.00 68.44 101 THR A CA 1
ATOM 750 C C . THR A 1 101 ? 25.603 7.057 -23.596 1.00 68.44 101 THR A C 1
ATOM 752 O O . THR A 1 101 ? 25.302 6.572 -22.502 1.00 68.44 101 THR A O 1
ATOM 755 N N . ARG A 1 102 ? 24.907 6.810 -24.710 1.00 78.12 102 ARG A N 1
ATOM 756 C CA . ARG A 1 102 ? 23.888 5.760 -24.824 1.00 78.12 102 ARG A CA 1
ATOM 757 C C . ARG A 1 102 ? 24.525 4.546 -25.483 1.00 78.12 102 ARG A C 1
ATOM 759 O O . ARG A 1 102 ? 24.909 4.629 -26.645 1.00 78.12 102 ARG A O 1
ATOM 766 N N . PHE A 1 103 ? 24.674 3.454 -24.740 1.00 78.12 103 PHE A N 1
ATOM 767 C CA . PHE A 1 103 ? 25.383 2.268 -25.238 1.00 78.12 103 PHE A CA 1
ATOM 768 C C . PHE A 1 103 ? 24.428 1.183 -25.726 1.00 78.12 103 PHE A C 1
ATOM 770 O O . PHE A 1 103 ? 24.717 0.508 -26.708 1.00 78.12 103 PHE A O 1
ATOM 777 N N . GLY A 1 104 ? 23.274 1.029 -25.080 1.00 86.25 104 GLY A N 1
ATOM 778 C CA . GLY A 1 104 ? 22.323 -0.015 -25.436 1.00 86.25 104 GLY A CA 1
ATOM 779 C C . GLY A 1 104 ? 20.972 0.151 -24.762 1.00 86.25 104 GLY A C 1
ATOM 780 O O . GLY A 1 104 ? 20.700 1.166 -24.117 1.00 86.25 104 GLY A O 1
ATOM 781 N N . LEU A 1 105 ? 20.135 -0.871 -24.920 1.00 91.00 105 LEU A N 1
ATOM 782 C CA . LEU A 1 105 ? 18.794 -0.937 -24.349 1.00 91.00 105 LEU A CA 1
ATOM 783 C C . LEU A 1 105 ? 18.782 -1.842 -23.121 1.00 91.00 105 LEU A C 1
ATOM 785 O O . LEU A 1 105 ? 19.504 -2.837 -23.064 1.00 91.00 105 LEU A O 1
ATOM 789 N N . MET A 1 106 ? 17.933 -1.507 -22.156 1.00 93.12 106 MET A N 1
ATOM 790 C CA . MET A 1 106 ? 17.663 -2.374 -21.015 1.00 93.12 106 MET A CA 1
ATOM 791 C C . MET A 1 106 ? 17.100 -3.723 -21.493 1.00 93.12 106 MET A C 1
ATOM 793 O O . MET A 1 106 ? 16.381 -3.765 -22.496 1.00 93.12 106 MET A O 1
ATOM 797 N N . PRO A 1 107 ? 17.353 -4.827 -20.765 1.00 93.19 107 PRO A N 1
ATOM 798 C CA . PRO A 1 107 ? 16.742 -6.114 -21.069 1.00 93.19 107 PRO A CA 1
ATOM 799 C C . PRO A 1 107 ? 15.210 -6.027 -21.079 1.00 93.19 107 PRO A C 1
ATOM 801 O O . PRO A 1 107 ? 14.611 -5.312 -20.272 1.00 93.19 107 PRO A O 1
ATOM 804 N N . GLN A 1 108 ? 14.567 -6.798 -21.956 1.00 92.69 108 GLN A N 1
ATOM 805 C CA . GLN A 1 108 ? 13.106 -6.817 -22.060 1.00 92.69 108 GLN A CA 1
ATOM 806 C C . GLN A 1 108 ? 12.471 -7.266 -20.735 1.00 92.69 108 GLN A C 1
ATOM 808 O O . GLN A 1 108 ? 12.782 -8.337 -20.212 1.00 92.69 108 GLN A O 1
ATOM 813 N N . GLY A 1 109 ? 11.543 -6.473 -20.209 1.00 92.31 109 GLY A N 1
ATOM 814 C CA . GLY A 1 109 ? 10.909 -6.679 -18.909 1.00 92.31 109 GLY A CA 1
ATOM 815 C C . GLY A 1 109 ? 11.706 -6.155 -17.720 1.00 92.31 109 GLY A C 1
ATOM 816 O O . GLY A 1 109 ? 11.245 -6.320 -16.594 1.00 92.31 109 GLY A O 1
ATOM 817 N N . ALA A 1 110 ? 12.865 -5.521 -17.932 1.00 93.00 110 ALA A N 1
ATOM 818 C CA . ALA A 1 110 ? 13.538 -4.812 -16.853 1.00 93.00 110 ALA A CA 1
ATOM 819 C C . ALA A 1 110 ? 12.594 -3.746 -16.266 1.00 93.00 110 ALA A C 1
ATOM 821 O O . ALA A 1 110 ? 11.914 -3.061 -17.037 1.00 93.00 110 ALA A O 1
ATOM 822 N N . PRO A 1 111 ? 12.527 -3.609 -14.930 1.00 91.94 111 PRO A N 1
ATOM 823 C CA . PRO A 1 111 ? 11.615 -2.669 -14.297 1.00 91.94 111 PRO A CA 1
ATOM 824 C C . PRO A 1 111 ? 11.937 -1.235 -14.722 1.00 91.94 111 PRO A C 1
ATOM 826 O O . PRO A 1 111 ? 13.100 -0.847 -14.814 1.00 91.94 111 PRO A O 1
ATOM 829 N N . CYS A 1 112 ? 10.905 -0.434 -14.966 1.00 90.62 112 CYS A N 1
ATOM 830 C CA . CYS A 1 112 ? 11.054 0.980 -15.306 1.00 90.62 112 CYS A CA 1
ATOM 831 C C . CYS A 1 112 ? 9.981 1.820 -14.589 1.00 90.62 112 CYS A C 1
ATOM 833 O O . CYS A 1 112 ? 9.068 2.360 -15.200 1.00 90.62 112 CYS A O 1
ATOM 835 N N . PRO A 1 113 ? 10.067 1.959 -13.256 1.00 86.81 113 PRO A N 1
ATOM 836 C CA . PRO A 1 113 ? 8.987 2.525 -12.442 1.00 86.81 113 PRO A CA 1
ATOM 837 C C . PRO A 1 113 ? 8.627 3.989 -12.757 1.00 86.81 113 PRO A C 1
ATOM 839 O O . PRO A 1 113 ? 7.587 4.463 -12.325 1.00 86.81 113 PRO A O 1
ATOM 842 N N . GLY A 1 114 ? 9.448 4.721 -13.517 1.00 83.50 114 GLY A N 1
ATOM 843 C CA . GLY A 1 114 ? 9.283 6.163 -13.743 1.00 83.50 114 GLY A CA 1
ATOM 844 C C . GLY A 1 114 ? 7.998 6.606 -14.457 1.00 83.50 114 GLY A C 1
ATOM 845 O O . GLY A 1 114 ? 7.740 7.804 -14.480 1.00 83.50 114 GLY A O 1
ATOM 846 N N . ILE A 1 115 ? 7.217 5.685 -15.034 1.00 85.69 115 ILE A N 1
ATOM 847 C CA . ILE A 1 115 ? 5.911 5.985 -15.653 1.00 85.69 115 ILE A CA 1
ATOM 848 C C . ILE A 1 115 ? 4.714 5.631 -14.758 1.00 85.69 115 ILE A C 1
ATOM 850 O O . ILE A 1 115 ? 3.579 5.911 -15.132 1.00 85.69 115 ILE A O 1
ATOM 854 N N . LEU A 1 116 ? 4.947 4.956 -13.628 1.00 88.69 116 LEU A N 1
ATOM 855 C CA . LEU A 1 116 ? 3.882 4.498 -12.740 1.00 88.69 116 LEU A CA 1
ATOM 856 C C . LEU A 1 116 ? 3.353 5.651 -11.892 1.00 88.69 116 LEU A C 1
ATOM 858 O O . LEU A 1 116 ? 4.115 6.517 -11.452 1.00 88.69 116 LEU A O 1
ATOM 862 N N . ASP A 1 117 ? 2.054 5.610 -11.602 1.00 89.06 117 ASP A N 1
ATOM 863 C CA . ASP A 1 117 ? 1.487 6.468 -10.571 1.00 89.06 117 ASP A CA 1
ATOM 864 C C . ASP A 1 117 ? 2.084 6.129 -9.195 1.00 89.06 117 ASP A C 1
ATOM 866 O O . ASP A 1 117 ? 2.506 5.002 -8.908 1.00 89.06 117 ASP A O 1
ATOM 870 N N . ARG A 1 118 ? 2.093 7.127 -8.310 1.00 86.31 118 ARG A N 1
ATOM 871 C CA . ARG A 1 118 ? 2.576 7.007 -6.934 1.00 86.31 118 ARG A CA 1
ATOM 872 C C . ARG A 1 118 ? 1.945 5.836 -6.172 1.00 86.31 118 ARG A C 1
ATOM 874 O O . ARG A 1 118 ? 2.645 5.199 -5.382 1.00 86.31 118 ARG A O 1
ATOM 881 N N . MET A 1 119 ? 0.656 5.574 -6.379 1.00 86.31 119 MET A N 1
ATOM 882 C CA . MET A 1 119 ? -0.079 4.491 -5.718 1.00 86.31 119 MET A CA 1
ATOM 883 C C . MET A 1 119 ? 0.480 3.119 -6.110 1.00 86.31 119 MET A C 1
ATOM 885 O O . MET A 1 119 ? 0.721 2.275 -5.245 1.00 86.31 119 MET A O 1
ATOM 889 N N . ASP A 1 120 ? 0.759 2.917 -7.401 1.00 89.81 120 ASP A N 1
ATOM 890 C CA . ASP A 1 120 ? 1.322 1.668 -7.918 1.00 89.81 120 ASP A CA 1
ATOM 891 C C . ASP A 1 120 ? 2.790 1.486 -7.514 1.00 89.81 120 ASP A C 1
ATOM 893 O O . ASP A 1 120 ? 3.202 0.371 -7.190 1.00 89.81 120 ASP A O 1
ATOM 897 N N . LEU A 1 121 ? 3.556 2.582 -7.437 1.00 86.62 121 LEU A N 1
ATOM 898 C CA . LEU A 1 121 ? 4.945 2.575 -6.965 1.00 86.62 121 LEU A CA 1
ATOM 899 C C . LEU A 1 121 ? 5.094 2.106 -5.519 1.00 86.62 121 LEU A C 1
ATOM 901 O O . LEU A 1 121 ? 6.047 1.397 -5.198 1.00 86.62 121 LEU A O 1
ATOM 905 N N . LYS A 1 122 ? 4.193 2.549 -4.639 1.00 83.06 122 LYS A N 1
ATOM 906 C CA . LYS A 1 122 ? 4.259 2.254 -3.202 1.00 83.06 122 LYS A CA 1
ATOM 907 C C . LYS A 1 122 ? 3.452 1.022 -2.791 1.00 83.06 122 LYS A C 1
ATOM 909 O O . LYS A 1 122 ? 3.443 0.696 -1.607 1.00 83.06 122 LYS A O 1
ATOM 914 N N . ASP A 1 123 ? 2.800 0.349 -3.743 1.00 83.75 123 ASP A N 1
ATOM 915 C CA . ASP A 1 123 ? 1.909 -0.789 -3.480 1.00 83.75 123 ASP A CA 1
ATOM 916 C C . ASP A 1 123 ? 0.857 -0.466 -2.395 1.00 83.75 123 ASP A C 1
ATOM 918 O O . ASP A 1 123 ? 0.556 -1.265 -1.500 1.00 83.75 123 ASP A O 1
ATOM 922 N N . TRP A 1 124 ? 0.333 0.764 -2.443 1.00 90.06 124 TRP A N 1
ATOM 923 C CA . TRP A 1 124 ? -0.696 1.226 -1.518 1.00 90.06 124 TRP A CA 1
ATOM 924 C C . TRP A 1 124 ? -2.039 0.530 -1.803 1.00 90.06 124 TRP A C 1
ATOM 926 O O . TRP A 1 124 ? -2.281 0.080 -2.930 1.00 90.06 124 TRP A O 1
ATOM 936 N N . PRO A 1 125 ? -2.923 0.398 -0.794 1.00 89.31 125 PRO A N 1
ATOM 937 C CA . PRO A 1 125 ? -4.260 -0.146 -1.003 1.00 89.31 125 PRO A CA 1
ATOM 938 C C . PRO A 1 125 ? -5.014 0.618 -2.095 1.00 89.31 125 PRO A C 1
ATOM 940 O O . PRO A 1 125 ? -4.779 1.802 -2.303 1.00 89.31 125 PRO A O 1
ATOM 943 N N . ARG A 1 126 ? -5.923 -0.064 -2.800 1.00 90.38 126 ARG A N 1
ATOM 944 C CA . ARG A 1 126 ? -6.760 0.531 -3.865 1.00 90.38 126 ARG A CA 1
ATOM 945 C C . ARG A 1 126 ? -5.992 1.153 -5.044 1.00 90.38 126 ARG A C 1
ATOM 947 O O . ARG A 1 126 ? -6.539 1.981 -5.766 1.00 90.38 126 ARG A O 1
ATOM 954 N N . ARG A 1 127 ? -4.736 0.751 -5.260 1.00 92.94 127 ARG A N 1
ATOM 955 C CA . ARG A 1 127 ? -3.983 1.051 -6.488 1.00 92.94 127 ARG A CA 1
ATOM 956 C C . ARG A 1 127 ? -4.652 0.441 -7.727 1.00 92.94 127 ARG A C 1
ATOM 958 O O . ARG A 1 127 ? -5.370 -0.550 -7.614 1.00 92.94 127 ARG A O 1
ATOM 965 N N . GLN A 1 128 ? -4.335 0.962 -8.911 1.00 93.50 128 GLN A N 1
ATOM 966 C CA . GLN A 1 128 ? -4.872 0.434 -10.174 1.00 93.50 128 GLN A CA 1
ATOM 967 C C . GLN A 1 128 ? -4.242 -0.906 -10.573 1.00 93.50 128 GLN A C 1
ATOM 969 O O . GLN A 1 128 ? -4.835 -1.663 -11.337 1.00 93.50 128 GLN A O 1
ATOM 974 N N . GLY A 1 129 ? -3.079 -1.246 -10.014 1.00 93.25 129 GLY A N 1
ATOM 975 C CA . GLY A 1 129 ? -2.434 -2.540 -10.216 1.00 93.25 129 GLY A CA 1
ATOM 976 C C . GLY A 1 129 ? -1.488 -2.573 -11.399 1.00 93.25 129 GLY A C 1
ATOM 977 O O . GLY A 1 129 ? -1.203 -3.655 -11.914 1.00 93.25 129 GLY A O 1
ATOM 978 N N . TYR A 1 130 ? -1.002 -1.412 -11.827 1.00 94.19 130 TYR A N 1
ATOM 979 C CA . TYR A 1 130 ? -0.053 -1.350 -12.918 1.00 94.19 130 TYR A CA 1
ATOM 980 C C . TYR A 1 130 ? 1.356 -1.744 -12.482 1.00 94.19 130 TYR A C 1
ATOM 982 O O . TYR A 1 130 ? 1.821 -1.479 -11.373 1.00 94.19 130 TYR A O 1
ATOM 990 N N . SER A 1 131 ? 2.070 -2.345 -13.424 1.00 92.94 131 SER A N 1
ATOM 991 C CA . SER A 1 131 ? 3.512 -2.559 -13.374 1.00 92.94 131 SER A CA 1
ATOM 992 C C . SER A 1 131 ? 4.147 -2.008 -14.647 1.00 92.94 131 SER A C 1
ATOM 994 O O . SER A 1 131 ? 3.469 -1.822 -15.655 1.00 92.94 131 SER A O 1
ATOM 996 N N . ALA A 1 132 ? 5.443 -1.708 -14.611 1.00 92.19 132 ALA A N 1
ATOM 997 C CA . ALA A 1 132 ? 6.139 -1.111 -15.745 1.00 92.19 132 ALA A CA 1
ATOM 998 C C . ALA A 1 132 ? 7.391 -1.907 -16.107 1.00 92.19 132 ALA A C 1
ATOM 1000 O O . ALA A 1 132 ? 8.209 -2.224 -15.237 1.00 92.19 132 ALA A O 1
ATOM 1001 N N . GLY A 1 133 ? 7.544 -2.207 -17.395 1.00 92.69 133 GLY A N 1
ATOM 1002 C CA . GLY A 1 133 ? 8.657 -2.991 -17.918 1.00 92.69 133 GLY A CA 1
ATOM 1003 C C . GLY A 1 133 ? 9.158 -2.477 -19.262 1.00 92.69 133 GLY A C 1
ATOM 1004 O O . GLY A 1 133 ? 8.388 -1.994 -20.088 1.00 92.69 133 GLY A O 1
ATOM 1005 N N . CYS A 1 134 ? 10.461 -2.598 -19.489 1.00 92.94 134 CYS A N 1
ATOM 1006 C CA . CYS A 1 134 ? 11.085 -2.193 -20.741 1.00 92.94 134 CYS A CA 1
ATOM 1007 C C . CYS A 1 134 ? 10.678 -3.109 -21.904 1.00 92.94 134 CYS A C 1
ATOM 1009 O O . CYS A 1 134 ? 10.820 -4.327 -21.798 1.00 92.94 134 CYS A O 1
ATOM 1011 N N . LEU A 1 135 ? 10.228 -2.527 -23.014 1.00 91.88 135 LEU A N 1
ATOM 1012 C CA . LEU A 1 135 ? 10.072 -3.188 -24.304 1.00 91.88 135 LEU A CA 1
ATOM 1013 C C . LEU A 1 135 ? 10.698 -2.334 -25.410 1.00 91.88 135 LEU A C 1
ATOM 1015 O O . LEU A 1 135 ? 10.289 -1.193 -25.611 1.00 91.88 135 LEU A O 1
ATOM 1019 N N . ASP A 1 136 ? 11.692 -2.884 -26.106 1.00 89.19 136 ASP A N 1
ATOM 1020 C CA . ASP A 1 136 ? 12.362 -2.258 -27.260 1.00 89.19 136 ASP A CA 1
ATOM 1021 C C . ASP A 1 136 ? 12.804 -0.809 -27.004 1.00 89.19 136 ASP A C 1
ATOM 1023 O O . ASP A 1 136 ? 12.663 0.087 -27.831 1.00 89.19 136 ASP A O 1
ATOM 1027 N N . GLY A 1 137 ? 13.365 -0.574 -25.815 1.00 88.44 137 GLY A N 1
ATOM 1028 C CA . GLY A 1 137 ? 13.891 0.736 -25.430 1.00 88.44 137 GLY A CA 1
ATOM 1029 C C . GLY A 1 137 ? 12.841 1.720 -24.920 1.00 88.44 137 GLY A C 1
ATOM 1030 O O . GLY A 1 137 ? 13.201 2.834 -24.543 1.00 88.44 137 GLY A O 1
ATOM 1031 N N . TYR A 1 138 ? 11.582 1.305 -24.809 1.00 88.12 138 TYR A N 1
ATOM 1032 C CA . TYR A 1 138 ? 10.505 2.089 -24.217 1.00 88.12 138 TYR A CA 1
ATOM 1033 C C . TYR A 1 138 ? 9.991 1.432 -22.947 1.00 88.12 138 TYR A C 1
ATOM 1035 O O . TYR A 1 138 ? 9.867 0.215 -22.854 1.00 88.12 138 TYR A O 1
ATOM 1043 N N . CYS A 1 139 ? 9.677 2.245 -21.954 1.00 90.38 139 CYS A N 1
ATOM 1044 C CA . CYS A 1 139 ? 9.019 1.793 -20.753 1.00 90.38 139 CYS A CA 1
ATOM 1045 C C . CYS A 1 139 ? 7.524 1.654 -21.017 1.00 90.38 139 CYS A C 1
ATOM 1047 O O . CYS A 1 139 ? 6.869 2.624 -21.392 1.00 90.38 139 CYS A O 1
ATOM 1049 N N . GLN A 1 140 ? 7.008 0.445 -20.833 1.00 91.19 140 GLN A N 1
ATOM 1050 C CA . GLN A 1 140 ? 5.634 0.095 -21.151 1.00 91.19 140 GLN A CA 1
ATOM 1051 C C . GLN A 1 140 ? 4.857 -0.256 -19.890 1.00 91.19 140 GLN A C 1
ATOM 1053 O O . GLN A 1 140 ? 5.401 -0.869 -18.967 1.00 91.19 140 GLN A O 1
ATOM 1058 N N . LEU A 1 141 ? 3.581 0.121 -19.877 1.00 92.31 141 LEU A N 1
ATOM 1059 C CA . LEU A 1 141 ? 2.652 -0.160 -18.792 1.00 92.31 141 LEU A CA 1
ATOM 1060 C C . LEU A 1 141 ? 2.012 -1.539 -18.988 1.00 92.31 141 LEU A C 1
ATOM 1062 O O . LEU A 1 141 ? 1.571 -1.882 -20.085 1.00 92.31 141 LEU A O 1
ATOM 1066 N N . PHE A 1 142 ? 1.938 -2.322 -17.920 1.00 94.56 142 PHE A N 1
ATOM 1067 C CA . PHE A 1 142 ? 1.293 -3.629 -17.881 1.00 94.56 142 PHE A CA 1
ATOM 1068 C C . PHE A 1 142 ? 0.230 -3.631 -16.787 1.00 94.56 142 PHE A C 1
ATOM 1070 O O . PHE A 1 142 ? 0.522 -3.254 -15.651 1.00 94.56 142 PHE A O 1
ATOM 1077 N N . GLY A 1 143 ? -0.977 -4.074 -17.134 1.00 95.81 143 GLY A N 1
ATOM 1078 C CA . GLY A 1 143 ? -2.108 -4.200 -16.219 1.00 95.81 143 GLY A CA 1
ATOM 1079 C C . GLY A 1 143 ? -1.896 -5.256 -15.134 1.00 95.81 143 GLY A C 1
ATOM 1080 O O . GLY A 1 143 ? -0.910 -6.004 -15.142 1.00 95.81 143 GLY A O 1
ATOM 1081 N N . CYS A 1 144 ? -2.861 -5.368 -14.223 1.00 95.31 144 CYS A N 1
ATOM 1082 C CA . CYS A 1 144 ? -2.860 -6.364 -13.146 1.00 95.31 144 CYS A CA 1
ATOM 1083 C C . CYS A 1 144 ? -2.858 -7.815 -13.674 1.00 95.31 144 CYS A C 1
ATOM 1085 O O . CYS A 1 144 ? -2.345 -8.732 -13.027 1.00 95.31 144 CYS A O 1
ATOM 1087 N N . ASP A 1 145 ? -3.366 -8.022 -14.891 1.00 95.50 145 ASP A N 1
ATOM 1088 C CA . ASP A 1 145 ? -3.368 -9.285 -15.638 1.00 95.50 145 ASP A CA 1
ATOM 1089 C C . ASP A 1 145 ? -2.017 -9.576 -16.319 1.00 95.50 145 ASP A C 1
ATOM 1091 O O . ASP A 1 145 ? -1.776 -10.664 -16.853 1.00 95.50 145 ASP A O 1
ATOM 1095 N N . GLY A 1 146 ? -1.091 -8.619 -16.259 1.00 94.75 146 GLY A N 1
ATOM 1096 C CA . GLY A 1 146 ? 0.219 -8.687 -16.871 1.00 94.75 146 GLY A CA 1
ATOM 1097 C C . GLY A 1 146 ? 0.224 -8.440 -18.376 1.00 94.75 146 GLY A C 1
ATOM 1098 O O . GLY A 1 146 ? 1.253 -8.730 -18.992 1.00 94.75 146 GLY A O 1
ATOM 1099 N N . VAL A 1 147 ? -0.873 -7.956 -18.961 1.00 95.44 147 VAL A N 1
ATOM 1100 C CA . VAL A 1 147 ? -0.983 -7.588 -20.379 1.00 95.44 147 VAL A CA 1
ATOM 1101 C C . VAL A 1 147 ? -0.608 -6.116 -20.551 1.00 95.44 147 VAL A C 1
ATOM 1103 O O . VAL A 1 147 ? -0.938 -5.276 -19.715 1.00 95.44 147 VAL A O 1
ATOM 1106 N N . MET A 1 148 ? 0.131 -5.797 -21.614 1.00 93.06 148 MET A N 1
ATOM 1107 C CA . MET A 1 148 ? 0.472 -4.418 -21.965 1.00 93.06 148 MET A CA 1
ATOM 1108 C C . MET A 1 148 ? -0.802 -3.603 -22.183 1.00 93.06 148 MET A C 1
ATOM 1110 O O . MET A 1 148 ? -1.649 -4.013 -22.973 1.00 93.06 148 MET A O 1
ATOM 1114 N N . ASN A 1 149 ? -0.922 -2.466 -21.493 1.00 88.00 149 ASN A N 1
ATOM 1115 C CA . ASN A 1 149 ? -2.147 -1.655 -21.456 1.00 88.00 149 ASN A CA 1
ATOM 1116 C C . ASN A 1 149 ? -3.404 -2.491 -21.121 1.00 88.00 149 ASN A C 1
ATOM 1118 O O . ASN A 1 149 ? -4.477 -2.263 -21.674 1.00 88.00 149 ASN A O 1
ATOM 1122 N N . GLY A 1 150 ? -3.226 -3.513 -20.277 1.00 92.00 150 GLY A N 1
ATOM 1123 C CA . GLY A 1 150 ? -4.262 -4.450 -19.858 1.00 92.00 150 GLY A CA 1
ATOM 1124 C C . GLY A 1 150 ? -5.139 -3.926 -18.724 1.00 92.00 150 GLY A C 1
ATOM 1125 O O . GLY A 1 150 ? -5.261 -2.723 -18.505 1.00 92.00 150 GLY A O 1
ATOM 1126 N N . GLY A 1 151 ? -5.738 -4.865 -17.994 1.00 94.62 151 GLY A N 1
ATOM 1127 C CA . GLY A 1 151 ? -6.721 -4.580 -16.955 1.00 94.62 151 GLY A CA 1
ATOM 1128 C C . GLY A 1 151 ? -6.203 -3.821 -15.737 1.00 94.62 151 GLY A C 1
ATOM 1129 O O . GLY A 1 151 ? -5.018 -3.874 -15.399 1.00 94.62 151 GLY A O 1
ATOM 1130 N N . THR A 1 152 ? -7.130 -3.197 -15.015 1.00 96.25 152 THR A N 1
ATOM 1131 C CA . THR A 1 152 ? -6.901 -2.621 -13.684 1.00 96.25 152 THR A CA 1
ATOM 1132 C C . THR A 1 152 ? -7.609 -3.436 -12.610 1.00 96.25 152 THR A C 1
ATOM 1134 O O . THR A 1 152 ? -8.520 -4.222 -12.888 1.00 96.25 152 THR A O 1
ATOM 1137 N N . PHE A 1 153 ? -7.194 -3.256 -11.361 1.00 96.12 153 PHE A N 1
ATOM 1138 C CA . PHE A 1 153 ? -8.007 -3.678 -10.231 1.00 96.12 153 PHE A CA 1
ATOM 1139 C C . PHE A 1 153 ? -9.321 -2.893 -10.204 1.00 96.12 153 PHE A C 1
ATOM 1141 O O . PHE A 1 153 ? -9.343 -1.696 -10.498 1.00 96.12 153 PHE A O 1
ATOM 1148 N N . ASP A 1 154 ? -10.403 -3.579 -9.846 1.00 95.00 154 ASP A N 1
ATOM 1149 C CA . ASP A 1 154 ? -11.635 -2.931 -9.416 1.00 95.00 154 ASP A CA 1
ATOM 1150 C C . ASP A 1 154 ? -11.471 -2.341 -8.005 1.00 95.00 154 ASP A C 1
ATOM 1152 O O . ASP A 1 154 ? -10.433 -2.480 -7.345 1.00 95.00 154 ASP A O 1
ATOM 1156 N N . GLU A 1 155 ? -12.518 -1.694 -7.504 1.00 91.88 155 GLU A N 1
ATOM 1157 C CA . GLU A 1 155 ? -12.496 -1.073 -6.181 1.00 91.88 155 GLU A CA 1
ATOM 1158 C C . GLU A 1 155 ? -12.289 -2.086 -5.040 1.00 91.88 155 GLU A C 1
ATOM 1160 O O . GLU A 1 155 ? -11.819 -1.706 -3.964 1.00 91.88 155 GLU A O 1
ATOM 1165 N N . CYS A 1 156 ? -12.588 -3.365 -5.279 1.00 93.69 156 CYS A N 1
ATOM 1166 C CA . CYS A 1 156 ? -12.408 -4.477 -4.352 1.00 93.69 156 CYS A CA 1
ATOM 1167 C C . CYS A 1 156 ? -11.003 -5.093 -4.416 1.00 93.69 156 CYS A C 1
ATOM 1169 O O . CYS A 1 156 ? -10.682 -5.953 -3.595 1.00 93.69 156 CYS A O 1
ATOM 1171 N N . GLY A 1 157 ? -10.142 -4.650 -5.337 1.00 93.00 157 GLY A N 1
ATOM 1172 C CA . GLY A 1 157 ? -8.803 -5.201 -5.545 1.00 93.00 157 GLY A CA 1
ATOM 1173 C C . GLY A 1 157 ? -8.775 -6.456 -6.424 1.00 93.00 157 GLY A C 1
ATOM 1174 O O . GLY A 1 157 ? -7.775 -7.175 -6.419 1.00 93.00 157 GLY A O 1
ATOM 1175 N N . VAL A 1 158 ? -9.848 -6.746 -7.165 1.00 94.88 158 VAL A N 1
ATOM 1176 C CA . VAL A 1 158 ? -9.941 -7.882 -8.091 1.00 94.88 158 VAL A CA 1
ATOM 1177 C C . VAL A 1 158 ? -9.564 -7.425 -9.496 1.00 94.88 158 VAL A C 1
ATOM 1179 O O . VAL A 1 158 ? -10.069 -6.428 -10.003 1.00 94.88 158 VAL A O 1
ATOM 1182 N N . CYS A 1 159 ? -8.633 -8.135 -10.135 1.00 96.56 159 CYS A N 1
ATOM 1183 C CA . CYS A 1 159 ? -8.142 -7.755 -11.458 1.00 96.56 159 CYS A CA 1
ATOM 1184 C C . CYS A 1 159 ? -9.219 -7.976 -12.525 1.00 96.56 159 CYS A C 1
ATOM 1186 O O . CYS A 1 159 ? -9.714 -9.097 -12.641 1.00 96.56 159 CYS A O 1
ATOM 1188 N N . ASN A 1 160 ? -9.554 -6.935 -13.300 1.00 96.50 160 ASN A N 1
ATOM 1189 C CA . ASN A 1 160 ? -10.714 -6.927 -14.204 1.00 96.50 160 ASN A CA 1
ATOM 1190 C C . ASN A 1 160 ? -12.022 -7.334 -13.495 1.00 96.50 160 ASN A C 1
ATOM 1192 O O . ASN A 1 160 ? -12.873 -7.999 -14.085 1.00 96.50 160 ASN A O 1
ATOM 1196 N N . GLY A 1 161 ? -12.147 -6.996 -12.210 1.00 95.12 161 GLY A N 1
ATOM 1197 C CA . GLY A 1 161 ? -13.356 -7.253 -11.442 1.00 95.12 161 GLY A CA 1
ATOM 1198 C C . GLY A 1 161 ? -14.513 -6.342 -11.856 1.00 95.12 161 GLY A C 1
ATOM 1199 O O . GLY A 1 161 ? -14.326 -5.304 -12.490 1.00 95.12 161 GLY A O 1
ATOM 1200 N N . ASP A 1 162 ? -15.722 -6.748 -11.488 1.00 94.75 162 ASP A N 1
ATOM 1201 C CA . ASP A 1 162 ? -16.971 -6.032 -11.759 1.00 94.75 162 ASP A CA 1
ATOM 1202 C C . ASP A 1 162 ? -17.431 -5.158 -10.577 1.00 94.75 162 ASP A C 1
ATOM 1204 O O . ASP A 1 162 ? -18.527 -4.596 -10.612 1.00 94.75 162 ASP A O 1
ATOM 1208 N N . GLY A 1 163 ? -16.625 -5.061 -9.509 1.00 92.56 163 GLY A N 1
ATOM 1209 C CA . GLY A 1 163 ? -16.965 -4.330 -8.289 1.00 92.56 163 GLY A CA 1
ATOM 1210 C C . GLY A 1 163 ? -18.046 -5.002 -7.436 1.00 92.56 163 GLY A C 1
ATOM 1211 O O . GLY A 1 163 ? -18.508 -4.422 -6.456 1.00 92.56 163 GLY A O 1
ATOM 1212 N N . MET A 1 164 ? -18.478 -6.225 -7.764 1.00 92.50 164 MET A N 1
ATOM 1213 C CA . MET A 1 164 ? -19.569 -6.880 -7.040 1.00 92.50 164 MET A CA 1
ATOM 1214 C C . MET A 1 164 ? -19.102 -7.737 -5.862 1.00 92.50 164 MET A C 1
ATOM 1216 O O . MET A 1 164 ? -19.945 -8.175 -5.084 1.00 92.50 164 MET A O 1
ATOM 1220 N N . SER A 1 165 ? -17.796 -7.958 -5.688 1.00 92.38 165 SER A N 1
ATOM 1221 C CA . SER A 1 165 ? -17.253 -8.829 -4.630 1.00 92.38 165 SER A CA 1
ATOM 1222 C C . SER A 1 165 ? -17.214 -8.188 -3.232 1.00 92.38 165 SER A C 1
ATOM 1224 O O . SER A 1 165 ? -17.107 -8.898 -2.226 1.00 92.38 165 SER A O 1
ATOM 1226 N N . CYS A 1 166 ? -17.350 -6.864 -3.146 1.00 94.12 166 CYS A N 1
ATOM 1227 C CA . CYS A 1 166 ? -17.288 -6.106 -1.900 1.00 94.12 166 CYS A CA 1
ATOM 1228 C C . CYS A 1 166 ? -18.228 -4.897 -1.904 1.00 94.12 166 CYS A C 1
ATOM 1230 O O . CYS A 1 166 ? -18.646 -4.432 -2.962 1.00 94.12 166 CYS A O 1
ATOM 1232 N N . ASP A 1 167 ? -18.549 -4.396 -0.717 1.00 93.62 167 ASP A N 1
ATOM 1233 C CA . ASP A 1 167 ? -19.142 -3.079 -0.527 1.00 93.62 167 ASP A CA 1
ATOM 1234 C C . ASP A 1 167 ? -18.040 -2.076 -0.199 1.00 93.62 167 ASP A C 1
ATOM 1236 O O . ASP A 1 167 ? -17.176 -2.320 0.649 1.00 93.62 167 ASP A O 1
ATOM 1240 N N . VAL A 1 168 ? -18.068 -0.934 -0.875 1.00 94.56 168 VAL A N 1
ATOM 1241 C CA . VAL A 1 168 ? -17.077 0.125 -0.712 1.00 94.56 168 VAL A CA 1
ATOM 1242 C C . VAL A 1 168 ? -17.658 1.225 0.154 1.00 94.56 168 VAL A C 1
ATOM 1244 O O . VAL A 1 168 ? -18.711 1.779 -0.148 1.00 94.56 168 VAL A O 1
ATOM 1247 N N . VAL A 1 169 ? -16.953 1.552 1.235 1.00 95.38 169 VAL A N 1
ATOM 1248 C CA . VAL A 1 169 ? -17.291 2.685 2.092 1.00 95.38 169 VAL A CA 1
ATOM 1249 C C . VAL A 1 169 ? -16.223 3.746 1.924 1.00 95.38 169 VAL A C 1
ATOM 1251 O O . VAL A 1 169 ? -15.051 3.507 2.217 1.00 95.38 169 VAL A O 1
ATOM 1254 N N . GLU A 1 170 ? -16.632 4.924 1.477 1.00 96.00 170 GLU A N 1
ATOM 1255 C CA . GLU A 1 170 ? -15.760 6.071 1.263 1.00 96.00 170 GLU A CA 1
ATOM 1256 C C . GLU A 1 170 ? -16.419 7.369 1.721 1.00 96.00 170 GLU A C 1
ATOM 1258 O O . GLU A 1 170 ? -17.637 7.457 1.889 1.00 96.00 170 GLU A O 1
ATOM 1263 N N . GLY A 1 171 ? -15.602 8.389 1.959 1.00 96.38 171 GLY A N 1
ATOM 1264 C CA . GLY A 1 171 ? -16.109 9.682 2.380 1.00 96.38 171 GLY A CA 1
ATOM 1265 C C . GLY A 1 171 ? -15.021 10.715 2.604 1.00 96.38 171 GLY A C 1
ATOM 1266 O O . GLY A 1 171 ? -13.823 10.461 2.457 1.00 96.38 171 GLY A O 1
ATOM 1267 N N . THR A 1 172 ? -15.462 11.916 2.970 1.00 96.94 172 THR A N 1
ATOM 1268 C CA . THR A 1 172 ? -14.585 12.996 3.421 1.00 96.94 172 THR A CA 1
ATOM 1269 C C . THR A 1 172 ? -15.077 13.511 4.765 1.00 96.94 172 THR A C 1
ATOM 1271 O O . THR A 1 172 ? -16.206 13.979 4.878 1.00 96.94 172 THR A O 1
ATOM 1274 N N . PHE A 1 173 ? -14.229 13.438 5.786 1.00 94.56 173 PHE A N 1
ATOM 1275 C CA . PHE A 1 173 ? -14.528 13.964 7.113 1.00 94.56 173 PHE A CA 1
ATOM 1276 C C . PHE A 1 173 ? -14.070 15.420 7.219 1.00 94.56 173 PHE A C 1
ATOM 1278 O O . PHE A 1 173 ? -12.872 15.702 7.152 1.00 94.56 173 PHE A O 1
ATOM 1285 N N . THR A 1 174 ? -15.018 16.339 7.401 1.00 91.75 174 THR A N 1
ATOM 1286 C CA . THR A 1 174 ? -14.783 17.796 7.438 1.00 91.75 174 THR A CA 1
ATOM 1287 C C . THR A 1 174 ? -15.212 18.446 8.750 1.00 91.75 174 THR A C 1
ATOM 1289 O O . THR A 1 174 ? -15.181 19.672 8.855 1.00 91.75 174 THR A O 1
ATOM 1292 N N . GLU A 1 175 ? -15.647 17.671 9.750 1.00 88.88 175 GLU A N 1
ATOM 1293 C CA . GLU A 1 175 ? -16.042 18.264 11.027 1.00 88.88 175 GLU A CA 1
ATOM 1294 C C . GLU A 1 175 ? -14.856 18.991 11.661 1.00 88.88 175 GLU A C 1
ATOM 1296 O O . GLU A 1 175 ? -13.718 18.504 11.661 1.00 88.88 175 GLU A O 1
ATOM 1301 N N . LEU A 1 176 ? -15.144 20.178 12.188 1.00 79.12 176 LEU A N 1
ATOM 1302 C CA . LEU A 1 176 ? -14.187 20.979 12.928 1.00 79.12 176 LEU A CA 1
ATOM 1303 C C . LEU A 1 176 ? -14.124 20.488 14.370 1.00 79.12 176 LEU A C 1
ATOM 1305 O O . LEU A 1 176 ? -15.142 20.164 14.985 1.00 79.12 176 LEU A O 1
ATOM 1309 N N . SER A 1 177 ? -12.922 20.501 14.928 1.00 76.44 177 SER A N 1
ATOM 1310 C CA . SER A 1 177 ? -12.701 20.203 16.333 1.00 76.44 177 SER A CA 1
ATOM 1311 C C . SER A 1 177 ? -11.744 21.210 16.957 1.00 76.44 177 SER A C 1
ATOM 1313 O O . SER A 1 177 ? -10.958 21.864 16.270 1.00 76.44 177 SER A O 1
ATOM 1315 N N . THR A 1 178 ? -11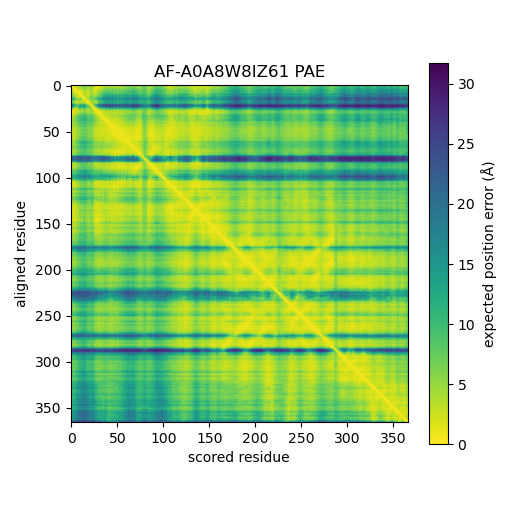.839 21.359 18.275 1.00 84.00 178 THR A N 1
ATOM 1316 C CA . THR A 1 178 ? -10.991 22.267 19.054 1.00 84.00 178 THR A CA 1
ATOM 1317 C C . THR A 1 178 ? -9.581 21.699 19.206 1.00 84.00 178 THR A C 1
ATOM 1319 O O . THR A 1 178 ? -9.407 20.475 19.209 1.00 84.00 178 THR A O 1
ATOM 1322 N N . ALA A 1 179 ? -8.570 22.549 19.403 1.00 86.62 179 ALA A N 1
ATOM 1323 C CA . ALA A 1 179 ? -7.233 22.076 19.759 1.00 86.62 179 ALA A CA 1
ATOM 1324 C C . ALA A 1 179 ? -7.259 21.088 20.945 1.00 86.62 179 ALA A C 1
ATOM 1326 O O . ALA A 1 179 ? -8.020 21.238 21.903 1.00 86.62 179 ALA A O 1
ATOM 1327 N N . GLY A 1 180 ? -6.433 20.048 20.855 1.00 86.94 180 GLY A N 1
ATOM 1328 C CA . GLY A 1 180 ? -6.302 18.969 21.831 1.00 86.94 180 GLY A CA 1
ATOM 1329 C C . GLY A 1 180 ? -7.373 17.875 21.758 1.00 86.94 180 GLY A C 1
ATOM 1330 O O . GLY A 1 180 ? -7.286 16.895 22.499 1.00 86.94 180 GLY A O 1
ATOM 1331 N N . SER A 1 181 ? -8.379 18.000 20.892 1.00 89.62 181 SER A N 1
ATOM 1332 C CA . SER A 1 181 ? -9.495 17.049 20.843 1.00 89.62 181 SER A CA 1
ATOM 1333 C C . SER A 1 181 ? -9.248 15.861 19.906 1.00 89.62 181 SER A C 1
ATOM 1335 O O . SER A 1 181 ? -8.461 15.936 18.958 1.00 89.62 181 SER A O 1
ATOM 1337 N N . ARG A 1 182 ? -9.958 14.761 20.184 1.00 91.75 182 ARG A N 1
ATOM 1338 C CA . ARG A 1 182 ? -10.015 13.555 19.352 1.00 91.75 182 ARG A CA 1
ATOM 1339 C C . ARG A 1 182 ? -11.435 13.325 18.858 1.00 91.75 182 ARG A C 1
ATOM 1341 O O . ARG A 1 182 ? -12.373 13.353 19.656 1.00 91.75 182 ARG A O 1
ATOM 1348 N N . LYS A 1 183 ? -11.593 13.096 17.558 1.00 93.31 183 LYS A N 1
ATOM 1349 C CA . LYS A 1 183 ? -12.889 12.840 16.915 1.00 93.31 183 LYS A CA 1
ATOM 1350 C C . LYS A 1 183 ? -12.843 11.545 16.131 1.00 93.31 183 LYS A C 1
ATOM 1352 O O . LYS A 1 183 ? -11.876 11.302 15.420 1.00 93.31 183 LYS A O 1
ATOM 1357 N N . VAL A 1 184 ? -13.882 10.725 16.246 1.00 95.38 184 VAL A N 1
ATOM 1358 C CA . VAL A 1 184 ? -13.993 9.495 15.455 1.00 95.38 184 VAL A CA 1
ATOM 1359 C C . VAL A 1 184 ? -14.304 9.858 14.007 1.00 95.38 184 VAL A C 1
ATOM 1361 O O . VAL A 1 184 ? -15.299 10.523 13.744 1.00 95.38 184 VAL A O 1
ATOM 1364 N N . ILE A 1 185 ? -13.447 9.413 13.090 1.00 95.38 185 ILE A N 1
ATOM 1365 C CA . ILE A 1 185 ? -13.626 9.556 11.640 1.00 95.38 185 ILE A CA 1
ATOM 1366 C C . ILE A 1 185 ? -14.422 8.362 11.110 1.00 95.38 185 ILE A C 1
ATOM 1368 O O . ILE A 1 185 ? -15.371 8.525 10.352 1.00 95.38 185 ILE A O 1
ATOM 1372 N N . ALA A 1 186 ? -14.015 7.154 11.503 1.00 97.00 186 ALA A N 1
ATOM 1373 C CA . ALA A 1 186 ? -14.601 5.910 11.030 1.00 97.00 186 ALA A CA 1
ATOM 1374 C C . ALA A 1 186 ? -14.460 4.808 12.080 1.00 97.00 186 ALA A C 1
ATOM 1376 O O . ALA A 1 186 ? -13.483 4.766 12.834 1.00 97.00 186 ALA A O 1
ATOM 1377 N N . GLN A 1 187 ? -15.424 3.892 12.090 1.00 96.88 187 GLN A N 1
ATOM 1378 C CA . GLN A 1 187 ? -15.349 2.649 12.847 1.00 96.88 187 GLN A CA 1
ATOM 1379 C C . GLN A 1 187 ? -15.327 1.504 11.841 1.00 96.88 187 GLN A C 1
ATOM 1381 O O . GLN A 1 187 ? -16.285 1.313 11.096 1.00 96.88 187 GLN A O 1
ATOM 1386 N N . LEU A 1 188 ? -14.204 0.801 11.769 1.00 97.38 188 LEU A N 1
ATOM 1387 C CA . LEU A 1 188 ? -13.986 -0.271 10.810 1.00 97.38 188 LEU A CA 1
ATOM 1388 C C . LEU A 1 188 ? -14.415 -1.595 11.447 1.00 97.38 188 LEU A C 1
ATOM 1390 O O . LEU A 1 188 ? -13.857 -1.948 12.490 1.00 97.38 188 LEU A O 1
ATOM 1394 N N . PRO A 1 189 ? -15.377 -2.326 10.864 1.00 95.75 189 PRO A N 1
ATOM 1395 C CA . PRO A 1 189 ? -15.794 -3.626 11.378 1.00 95.75 189 PRO A CA 1
ATOM 1396 C C . PRO A 1 189 ? -14.781 -4.731 11.078 1.00 95.75 189 PRO A C 1
ATOM 1398 O O . PRO A 1 189 ? -13.934 -4.599 10.190 1.00 95.75 189 PRO A O 1
ATOM 1401 N N . VAL A 1 190 ? -14.927 -5.866 11.766 1.00 94.31 190 VAL A N 1
ATOM 1402 C CA . VAL A 1 190 ? -14.231 -7.111 11.395 1.00 94.31 190 VAL A CA 1
ATOM 1403 C C . VAL A 1 190 ? -14.470 -7.421 9.913 1.00 94.31 190 VAL A C 1
ATOM 1405 O O . VAL A 1 190 ? -15.588 -7.316 9.414 1.00 94.31 190 VAL A O 1
ATOM 1408 N N . GLY A 1 191 ? -13.409 -7.801 9.206 1.00 93.88 191 GLY A N 1
ATOM 1409 C CA . GLY A 1 191 ? -13.426 -8.093 7.774 1.00 93.88 191 GLY A CA 1
ATOM 1410 C C . GLY A 1 191 ? -13.087 -6.901 6.880 1.00 93.88 191 GLY A C 1
ATOM 1411 O O . GLY A 1 191 ? -12.840 -7.112 5.695 1.00 93.88 191 GLY A O 1
ATOM 1412 N N . ALA A 1 192 ? -13.011 -5.674 7.413 1.00 96.12 192 ALA A N 1
ATOM 1413 C CA . ALA A 1 192 ? -12.623 -4.512 6.618 1.00 96.12 192 ALA A CA 1
ATOM 1414 C C . ALA A 1 192 ? -11.205 -4.651 6.043 1.00 96.12 192 ALA A C 1
ATOM 1416 O O . ALA A 1 192 ? -10.263 -5.037 6.740 1.00 96.12 192 ALA A O 1
ATOM 1417 N N . TYR A 1 193 ? -11.057 -4.321 4.763 1.00 96.06 193 TYR A N 1
ATOM 1418 C CA . TYR A 1 193 ? -9.811 -4.435 4.006 1.00 96.06 193 TYR A CA 1
ATOM 1419 C C . TYR A 1 193 ? -9.683 -3.289 2.993 1.00 96.06 193 TYR A C 1
ATOM 1421 O O . TYR A 1 193 ? -10.584 -2.457 2.883 1.00 96.06 193 TYR A O 1
ATOM 1429 N N . ASN A 1 194 ? -8.550 -3.193 2.287 1.00 95.69 194 ASN A N 1
ATOM 1430 C CA . ASN A 1 194 ? -8.260 -2.072 1.382 1.00 95.69 194 ASN A CA 1
ATOM 1431 C C . ASN A 1 194 ? -8.427 -0.694 2.065 1.00 95.69 194 ASN A C 1
ATOM 1433 O O . ASN A 1 194 ? -9.030 0.227 1.513 1.00 95.69 194 ASN A O 1
ATOM 1437 N N . ILE A 1 195 ? -7.932 -0.580 3.300 1.00 97.44 195 ILE A N 1
ATOM 1438 C CA . ILE A 1 195 ? -8.188 0.545 4.202 1.00 97.44 195 ILE A CA 1
ATOM 1439 C C . ILE A 1 195 ? -7.177 1.657 3.936 1.00 97.44 195 ILE A C 1
ATOM 1441 O O . ILE A 1 195 ? -5.971 1.418 4.013 1.00 97.44 195 ILE A O 1
ATOM 1445 N N . GLN A 1 196 ? -7.654 2.880 3.708 1.00 96.25 196 GLN A N 1
ATOM 1446 C CA . GLN A 1 196 ? -6.808 4.063 3.569 1.00 96.25 196 GLN A CA 1
ATOM 1447 C C . GLN A 1 196 ? -7.503 5.349 4.027 1.00 96.25 196 GLN A C 1
ATOM 1449 O O . GLN A 1 196 ? -8.693 5.548 3.794 1.00 96.25 196 GLN A O 1
ATOM 1454 N N . PHE A 1 197 ? -6.732 6.232 4.656 1.00 96.56 197 PHE A N 1
ATOM 1455 C CA . PHE A 1 197 ? -7.132 7.550 5.141 1.00 96.56 197 PHE A CA 1
ATOM 1456 C C . PHE A 1 197 ? -6.026 8.544 4.811 1.00 96.56 197 PHE A C 1
ATOM 1458 O O . PHE A 1 197 ? -4.855 8.267 5.087 1.00 96.56 197 PHE A O 1
ATOM 1465 N N . TRP A 1 198 ? -6.374 9.692 4.231 1.00 94.62 198 TRP A N 1
ATOM 1466 C CA . TRP A 1 198 ? -5.375 10.678 3.845 1.00 94.62 198 TRP A CA 1
ATOM 1467 C C . TRP A 1 198 ? -5.873 12.112 3.748 1.00 94.62 198 TRP A C 1
ATOM 1469 O O . TRP A 1 198 ? -7.056 12.376 3.530 1.00 94.62 198 TRP A O 1
ATOM 1479 N N . PHE A 1 199 ? -4.941 13.053 3.887 1.00 92.94 199 PHE A N 1
ATOM 1480 C CA . PHE A 1 199 ? -5.191 14.482 3.712 1.00 92.94 199 PHE A CA 1
ATOM 1481 C C . PHE A 1 199 ? -3.922 15.236 3.294 1.00 92.94 199 PHE A C 1
ATOM 1483 O O . PHE A 1 199 ? -2.827 14.683 3.276 1.00 92.94 199 PHE A O 1
ATOM 1490 N N . ASP A 1 200 ? -4.053 16.516 2.939 1.00 89.62 200 ASP A N 1
ATOM 1491 C CA . ASP A 1 200 ? -2.896 17.348 2.595 1.00 89.62 200 ASP A CA 1
ATOM 1492 C C . ASP A 1 200 ? -2.141 17.788 3.860 1.00 89.62 200 ASP A C 1
ATOM 1494 O O . ASP A 1 200 ? -2.617 18.620 4.643 1.00 89.62 200 ASP A O 1
ATOM 1498 N N . TYR A 1 201 ? -0.922 17.268 4.026 1.00 88.31 201 TYR A N 1
ATOM 1499 C CA . TYR A 1 201 ? -0.003 17.660 5.094 1.00 88.31 201 TYR A CA 1
ATOM 1500 C C . TYR A 1 201 ? 0.152 19.175 5.237 1.00 88.31 201 TYR A C 1
ATOM 1502 O O . TYR A 1 201 ? 0.156 19.690 6.354 1.00 88.31 201 TYR A O 1
ATOM 1510 N N . ARG A 1 202 ? 0.277 19.920 4.134 1.00 88.44 202 ARG A N 1
ATOM 1511 C CA . ARG A 1 202 ? 0.518 21.369 4.185 1.00 88.44 202 ARG A CA 1
ATOM 1512 C C . ARG A 1 202 ? -0.684 22.119 4.746 1.00 88.44 202 ARG A C 1
ATOM 1514 O O . ARG A 1 202 ? -0.490 23.111 5.448 1.00 88.44 202 ARG A O 1
ATOM 1521 N N . ALA A 1 203 ? -1.891 21.626 4.481 1.00 87.50 203 ALA A N 1
ATOM 1522 C CA . ALA A 1 203 ? -3.125 22.217 4.976 1.00 87.50 203 ALA A CA 1
ATOM 1523 C C . ALA A 1 203 ? -3.406 21.866 6.449 1.00 87.50 203 ALA A C 1
ATOM 1525 O O . ALA A 1 203 ? -3.985 22.674 7.169 1.00 87.50 203 ALA A O 1
ATOM 1526 N N . MET A 1 204 ? -2.964 20.691 6.918 1.00 87.50 204 MET A N 1
ATOM 1527 C CA . MET A 1 204 ? -3.347 20.128 8.222 1.00 87.50 204 MET A CA 1
ATOM 1528 C C . MET A 1 204 ? -2.148 19.617 9.050 1.00 87.50 204 MET A C 1
ATOM 1530 O O . MET A 1 204 ? -2.257 18.635 9.777 1.00 87.50 204 MET A O 1
ATOM 1534 N N . LYS A 1 205 ? -0.988 20.288 8.989 1.00 83.94 205 LYS A N 1
ATOM 1535 C CA . LYS A 1 205 ? 0.308 19.852 9.575 1.00 83.94 205 LYS A CA 1
ATOM 1536 C C . LYS A 1 205 ? 0.356 19.598 11.095 1.00 83.94 205 LYS A C 1
ATOM 1538 O O . LYS A 1 205 ? 1.423 19.285 11.620 1.00 83.94 205 LYS A O 1
ATOM 1543 N N . GLN A 1 206 ? -0.733 19.824 11.827 1.00 86.38 206 GLN A N 1
ATOM 1544 C CA . GLN A 1 206 ? -0.866 19.548 13.268 1.00 86.38 206 GLN A CA 1
ATOM 1545 C C . GLN A 1 206 ? -2.057 18.639 13.577 1.00 86.38 206 GLN A C 1
ATOM 1547 O O . GLN A 1 206 ? -2.490 18.548 14.725 1.00 86.38 206 GLN A O 1
ATOM 1552 N N . ASN A 1 207 ? -2.571 17.972 12.556 1.00 87.69 207 ASN A N 1
ATOM 1553 C CA . ASN A 1 207 ? -3.592 16.965 12.695 1.00 87.69 207 ASN A CA 1
ATOM 1554 C C . ASN A 1 207 ? -2.932 15.605 12.489 1.00 87.69 207 ASN A C 1
ATOM 1556 O O . ASN A 1 207 ? -1.964 15.484 11.738 1.00 87.69 207 ASN A O 1
ATOM 1560 N N . PHE A 1 208 ? -3.431 14.598 13.190 1.00 89.06 208 PHE A N 1
ATOM 1561 C CA . PHE A 1 208 ? -2.854 13.264 13.186 1.00 89.06 208 PHE A CA 1
ATOM 1562 C C . PHE A 1 208 ? -3.966 12.231 13.073 1.00 89.06 208 PHE A C 1
ATOM 1564 O O . PHE A 1 208 ? -4.985 12.339 13.758 1.00 89.06 208 PHE A O 1
ATOM 1571 N N . LEU A 1 209 ? -3.753 11.234 12.217 1.00 92.19 209 LEU A N 1
ATOM 1572 C CA . LEU A 1 209 ? -4.593 10.042 12.184 1.00 92.19 209 LEU A CA 1
ATOM 1573 C C . LEU A 1 209 ? -4.131 9.093 13.279 1.00 92.19 209 LEU A C 1
ATOM 1575 O O . LEU A 1 209 ? -2.939 8.816 13.419 1.00 92.19 209 LEU A O 1
ATOM 1579 N N . GLU A 1 210 ? -5.086 8.604 14.051 1.00 92.75 210 GLU A N 1
ATOM 1580 C CA . GLU A 1 210 ? -4.850 7.692 15.157 1.00 92.75 210 GLU A CA 1
ATOM 1581 C C . GLU A 1 210 ? -5.720 6.444 15.004 1.00 92.75 210 GLU A C 1
ATOM 1583 O O . GLU A 1 210 ? -6.812 6.485 14.433 1.00 92.75 210 GLU A O 1
ATOM 1588 N N . VAL A 1 211 ? -5.225 5.329 15.529 1.00 95.00 211 VAL A N 1
ATOM 1589 C CA . VAL A 1 211 ? -5.876 4.022 15.513 1.00 95.00 211 VAL A CA 1
ATOM 1590 C C . VAL A 1 211 ? -6.051 3.555 16.950 1.00 95.00 211 VAL A C 1
ATOM 1592 O O . VAL A 1 211 ? -5.107 3.553 17.747 1.00 95.00 211 VAL A O 1
ATOM 1595 N N . TYR A 1 212 ? -7.264 3.125 17.265 1.00 94.94 212 TYR A N 1
ATOM 1596 C CA . TYR A 1 212 ? -7.650 2.561 18.551 1.00 94.94 212 TYR A CA 1
ATOM 1597 C C . TYR A 1 212 ? -8.404 1.249 18.333 1.00 94.94 212 TYR A C 1
ATOM 1599 O O . TYR A 1 212 ? -9.012 1.037 17.286 1.00 94.94 212 TYR A O 1
ATOM 1607 N N . SER A 1 213 ? -8.407 0.379 19.338 1.00 94.94 213 SER A N 1
ATOM 1608 C CA . SER A 1 213 ? -9.398 -0.704 19.401 1.00 94.94 213 SER A CA 1
ATOM 1609 C C . SER A 1 213 ? -10.791 -0.146 19.716 1.00 94.94 213 SER A C 1
ATOM 1611 O O . SER A 1 213 ? -10.913 0.965 20.247 1.00 94.94 213 SER A O 1
ATOM 1613 N N . LYS A 1 214 ? -11.848 -0.936 19.474 1.00 94.88 214 LYS A N 1
ATOM 1614 C CA . LYS A 1 214 ? -13.218 -0.589 19.911 1.00 94.88 214 LYS A CA 1
ATOM 1615 C C . LYS A 1 214 ? -13.333 -0.322 21.416 1.00 94.88 214 LYS A C 1
ATOM 1617 O O . LYS A 1 214 ? -14.182 0.451 21.840 1.00 94.88 214 LYS A O 1
ATOM 1622 N N . ASP A 1 215 ? -12.451 -0.932 22.204 1.00 94.81 215 ASP A N 1
ATOM 1623 C CA . ASP A 1 215 ? -12.449 -0.867 23.665 1.00 94.81 215 ASP A CA 1
ATOM 1624 C C . ASP A 1 215 ? -11.569 0.279 24.212 1.00 94.81 215 ASP A C 1
ATOM 1626 O O . ASP A 1 215 ? -11.388 0.433 25.424 1.00 94.81 215 ASP A O 1
ATOM 1630 N N . GLY A 1 216 ? -11.004 1.104 23.324 1.00 92.56 216 GLY A N 1
ATOM 1631 C CA . GLY A 1 216 ? -10.212 2.282 23.679 1.00 92.56 216 GLY A CA 1
ATOM 1632 C C . GLY A 1 216 ? -8.724 2.015 23.925 1.00 92.56 216 GLY A C 1
ATOM 1633 O O . GLY A 1 216 ? -7.983 2.963 24.192 1.00 92.56 216 GLY A O 1
ATOM 1634 N N . ALA A 1 217 ? -8.243 0.772 23.795 1.00 90.62 217 ALA A N 1
ATOM 1635 C CA . ALA A 1 217 ? -6.805 0.507 23.790 1.00 90.62 217 ALA A CA 1
ATOM 1636 C C . ALA A 1 217 ? -6.128 1.244 22.622 1.00 90.62 217 ALA A C 1
ATOM 1638 O O . ALA A 1 217 ? -6.536 1.113 21.466 1.00 90.62 217 ALA A O 1
ATOM 1639 N N . VAL A 1 218 ? -5.080 2.006 22.940 1.00 89.88 218 VAL A N 1
ATOM 1640 C CA . VAL A 1 218 ? -4.313 2.810 21.979 1.00 89.88 218 VAL A CA 1
ATOM 1641 C C . VAL A 1 218 ? -3.488 1.901 21.073 1.00 89.88 218 VAL A C 1
ATOM 1643 O O . VAL A 1 218 ? -2.643 1.166 21.590 1.00 89.88 218 VAL A O 1
ATOM 1646 N N . VAL A 1 219 ? -3.666 1.986 19.752 1.00 89.38 219 VAL A N 1
ATOM 1647 C CA . VAL A 1 219 ? -2.842 1.258 18.772 1.00 89.38 219 VAL A CA 1
ATOM 1648 C C . VAL A 1 219 ? -1.737 2.156 18.237 1.00 89.38 219 VAL A C 1
ATOM 1650 O O . VAL A 1 219 ? -0.554 1.908 18.470 1.00 89.38 219 VAL A O 1
ATOM 1653 N N . LEU A 1 220 ? -2.134 3.245 17.588 1.00 88.81 220 LEU A N 1
ATOM 1654 C CA . LEU A 1 220 ? -1.250 4.277 17.069 1.00 88.81 220 LEU A CA 1
ATOM 1655 C C . LEU A 1 220 ? -1.865 5.610 17.455 1.00 88.81 220 LEU A C 1
ATOM 1657 O O . LEU A 1 220 ? -2.960 5.927 17.012 1.00 88.81 220 LEU A O 1
ATOM 1661 N N . ALA A 1 221 ? -1.176 6.387 18.279 1.00 87.75 221 ALA A N 1
ATOM 1662 C CA . ALA A 1 221 ? -1.663 7.704 18.656 1.00 87.75 221 ALA A CA 1
ATOM 1663 C C . ALA A 1 221 ? -0.510 8.671 18.858 1.00 87.75 221 ALA A C 1
ATOM 1665 O O . ALA A 1 221 ? 0.539 8.311 19.402 1.00 87.75 221 ALA A O 1
ATOM 1666 N N . SER A 1 222 ? -0.733 9.904 18.427 1.00 83.44 222 SER A N 1
ATOM 1667 C CA . SER A 1 222 ? 0.214 10.999 18.560 1.00 83.44 222 SER A CA 1
ATOM 1668 C C . SER A 1 222 ? 0.068 11.641 19.938 1.00 83.44 222 SER A C 1
ATOM 1670 O O . SER A 1 222 ? -0.985 11.599 20.569 1.00 83.44 222 SER A O 1
ATOM 1672 N N . MET A 1 223 ? 1.143 12.237 20.446 1.00 76.69 223 MET A N 1
ATOM 1673 C CA . MET A 1 223 ? 1.184 12.861 21.782 1.00 76.69 223 MET A CA 1
ATOM 1674 C C . MET A 1 223 ? 0.945 11.919 22.964 1.00 76.69 223 MET A C 1
ATOM 1676 O O . MET A 1 223 ? 0.727 12.375 24.082 1.00 76.69 223 MET A O 1
ATOM 1680 N N . ILE A 1 224 ? 1.074 10.609 22.749 1.00 79.50 224 ILE A N 1
ATOM 1681 C CA . ILE A 1 224 ? 1.018 9.591 23.800 1.00 79.50 224 ILE A CA 1
ATOM 1682 C C . ILE A 1 224 ? 2.363 8.861 23.824 1.00 79.50 224 ILE A C 1
ATOM 1684 O O . ILE A 1 224 ? 2.721 8.164 22.879 1.00 79.50 224 ILE A O 1
ATOM 1688 N N . GLY A 1 225 ? 3.135 9.037 24.901 1.00 65.81 225 GLY A N 1
ATOM 1689 C CA . GLY A 1 225 ? 4.545 8.619 24.965 1.00 65.81 225 GLY A CA 1
ATOM 1690 C C . GLY A 1 225 ? 4.813 7.132 24.686 1.00 65.81 225 GLY A C 1
ATOM 1691 O O . GLY A 1 225 ? 5.885 6.794 24.197 1.00 65.81 225 GLY A O 1
ATOM 1692 N N . SER A 1 226 ? 3.849 6.241 24.934 1.00 63.22 226 SER A N 1
ATOM 1693 C CA . SER A 1 226 ? 3.977 4.795 24.684 1.00 63.22 226 SER A CA 1
ATOM 1694 C C . SER A 1 226 ? 3.584 4.355 23.264 1.00 63.22 226 SER A C 1
ATOM 1696 O O . SER A 1 226 ? 3.902 3.230 22.867 1.00 63.22 226 SER A O 1
ATOM 1698 N N . SER A 1 227 ? 2.915 5.217 22.491 1.00 62.81 227 SER A N 1
ATOM 1699 C CA . SER A 1 227 ? 2.362 4.906 21.163 1.00 62.81 227 SER A CA 1
ATOM 1700 C C . SER A 1 227 ? 2.723 5.924 20.083 1.00 62.81 227 SER A C 1
ATOM 1702 O O . SER A 1 227 ? 2.289 5.751 18.943 1.00 62.81 227 SER A O 1
ATOM 1704 N N . TRP A 1 228 ? 3.475 6.979 20.421 1.00 66.06 228 TRP A N 1
ATOM 1705 C CA . TRP A 1 228 ? 3.875 7.991 19.452 1.00 66.06 228 TRP A CA 1
ATOM 1706 C C . TRP A 1 228 ? 4.734 7.347 18.373 1.00 66.06 228 TRP A C 1
ATOM 1708 O O . TRP A 1 228 ? 5.854 6.902 18.632 1.00 66.06 228 TRP A O 1
ATOM 1718 N N . ILE A 1 229 ? 4.235 7.373 17.141 1.00 64.12 229 ILE A N 1
ATOM 1719 C CA . ILE A 1 229 ? 4.984 6.976 15.955 1.00 64.12 229 ILE A CA 1
ATOM 1720 C C . ILE A 1 229 ? 4.907 8.134 14.967 1.00 64.12 229 ILE A C 1
ATOM 1722 O O . ILE A 1 229 ? 3.829 8.497 14.508 1.00 64.12 229 ILE A O 1
ATOM 1726 N N . TRP A 1 230 ? 6.063 8.740 14.686 1.00 61.97 230 TRP A N 1
ATOM 1727 C CA . TRP A 1 230 ? 6.169 9.814 13.698 1.00 61.97 230 TRP A CA 1
ATOM 1728 C C . TRP A 1 230 ? 5.967 9.285 12.286 1.00 61.97 230 TRP A C 1
ATOM 1730 O O . TRP A 1 230 ? 5.278 9.916 11.511 1.00 61.97 230 TRP A O 1
ATOM 1740 N N . ASP A 1 231 ? 6.544 8.137 11.957 1.00 72.19 231 ASP A N 1
ATOM 1741 C CA . ASP A 1 231 ? 6.352 7.464 10.679 1.00 72.19 231 ASP A CA 1
ATOM 1742 C C . ASP A 1 231 ? 6.615 5.979 10.916 1.00 72.19 231 ASP A C 1
ATOM 1744 O O . ASP A 1 231 ? 7.588 5.623 11.590 1.00 72.19 231 ASP A O 1
ATOM 1748 N N . THR A 1 232 ? 5.740 5.106 10.427 1.00 73.38 232 THR A N 1
ATOM 1749 C CA . THR A 1 232 ? 5.968 3.663 10.570 1.00 73.38 232 THR A CA 1
ATOM 1750 C C . THR A 1 232 ? 7.105 3.192 9.670 1.00 73.38 232 THR A C 1
ATOM 1752 O O . THR A 1 232 ? 7.792 2.235 10.009 1.00 73.38 232 THR A O 1
ATOM 1755 N N . GLY A 1 233 ? 7.340 3.847 8.528 1.00 73.94 233 GLY A N 1
ATOM 1756 C CA . GLY A 1 233 ? 8.367 3.470 7.563 1.00 73.94 233 GLY A CA 1
ATOM 1757 C C . GLY A 1 233 ? 8.327 1.975 7.236 1.00 73.94 233 GLY A C 1
ATOM 1758 O O . GLY A 1 233 ? 7.297 1.447 6.818 1.00 73.94 233 GLY A O 1
ATOM 1759 N N . ARG A 1 234 ? 9.455 1.290 7.467 1.00 68.50 234 ARG A N 1
ATOM 1760 C CA . ARG A 1 234 ? 9.600 -0.171 7.304 1.00 68.50 234 ARG A CA 1
ATOM 1761 C C . ARG A 1 234 ? 9.168 -0.989 8.528 1.00 68.50 234 ARG A C 1
ATOM 1763 O O . ARG A 1 234 ? 9.203 -2.210 8.467 1.00 68.50 234 ARG A O 1
ATOM 1770 N N . ASN A 1 235 ? 8.772 -0.330 9.615 1.00 73.38 235 ASN A N 1
ATOM 1771 C CA . ASN A 1 235 ? 8.384 -0.931 10.889 1.00 73.38 235 ASN A CA 1
ATOM 1772 C C . ASN A 1 235 ? 6.885 -0.688 11.147 1.00 73.38 235 ASN A C 1
ATOM 1774 O O . ASN A 1 235 ? 6.529 0.146 11.988 1.00 73.38 235 ASN A O 1
ATOM 1778 N N . PRO A 1 236 ? 5.989 -1.358 10.401 1.00 83.06 236 PRO A N 1
ATOM 1779 C CA . PRO A 1 236 ? 4.554 -1.231 10.614 1.00 83.06 236 PRO A CA 1
ATOM 1780 C C . PRO A 1 236 ? 4.126 -1.670 12.013 1.00 83.06 236 PRO A C 1
ATOM 1782 O O . PRO A 1 236 ? 4.776 -2.481 12.674 1.00 83.06 236 PRO A O 1
ATOM 1785 N N . VAL A 1 237 ? 2.972 -1.165 12.441 1.00 85.94 237 VAL A N 1
ATOM 1786 C CA . VAL A 1 237 ? 2.311 -1.609 13.672 1.00 85.94 237 VAL A CA 1
ATOM 1787 C C . VAL A 1 237 ? 1.398 -2.781 13.345 1.00 85.94 237 VAL A C 1
ATOM 1789 O O . VAL A 1 237 ? 0.616 -2.710 12.401 1.00 85.94 237 VAL A O 1
ATOM 1792 N N . THR A 1 238 ? 1.463 -3.857 14.121 1.00 87.69 238 THR A N 1
ATOM 1793 C CA . THR A 1 238 ? 0.570 -5.008 13.951 1.00 87.69 238 THR A CA 1
ATOM 1794 C C . THR A 1 238 ? -0.671 -4.863 14.824 1.00 87.69 238 THR A C 1
ATOM 1796 O O . THR A 1 238 ? -0.588 -4.730 16.038 1.00 87.69 238 THR A O 1
ATOM 1799 N N . PHE A 1 239 ? -1.855 -4.874 14.229 1.00 91.19 239 PHE A N 1
ATOM 1800 C CA . PHE A 1 239 ? -3.105 -4.815 14.984 1.00 91.19 239 PHE A CA 1
ATOM 1801 C C . PHE A 1 239 ? -4.221 -5.465 14.180 1.00 91.19 239 PHE A C 1
ATOM 1803 O O . PHE A 1 239 ? -4.252 -5.327 12.955 1.00 91.19 239 PHE A O 1
ATOM 1810 N N . ALA A 1 240 ? -5.116 -6.178 14.869 1.00 91.75 240 ALA A N 1
ATOM 1811 C CA . ALA A 1 240 ? -6.238 -6.880 14.254 1.00 91.75 240 ALA A CA 1
ATOM 1812 C C . ALA A 1 240 ? -5.814 -7.767 13.062 1.00 91.75 240 ALA A C 1
ATOM 1814 O O . ALA A 1 240 ? -6.443 -7.752 12.008 1.00 91.75 240 ALA A O 1
ATOM 1815 N N . GLY A 1 241 ? -4.696 -8.489 13.201 1.00 90.19 241 GLY A N 1
ATOM 1816 C CA . GLY A 1 241 ? -4.215 -9.441 12.191 1.00 90.19 241 GLY A CA 1
ATOM 1817 C C . GLY A 1 241 ? -3.574 -8.835 10.935 1.00 90.19 241 GLY A C 1
ATOM 1818 O O . GLY A 1 241 ? -3.206 -9.586 10.038 1.00 90.19 241 GLY A O 1
ATOM 1819 N N . THR A 1 242 ? -3.390 -7.512 10.857 1.00 91.94 242 THR A N 1
ATOM 1820 C CA . THR A 1 242 ? -2.765 -6.838 9.703 1.00 91.94 242 THR A CA 1
ATOM 1821 C C . THR A 1 242 ? -1.677 -5.855 10.133 1.00 91.94 242 THR A C 1
ATOM 1823 O O . THR A 1 242 ? -1.571 -5.468 11.301 1.00 91.94 242 THR A O 1
ATOM 1826 N N . TYR A 1 243 ? -0.883 -5.411 9.160 1.00 90.81 243 TYR A N 1
ATOM 1827 C CA . TYR A 1 243 ? -0.013 -4.252 9.297 1.00 90.81 243 TYR A CA 1
ATOM 1828 C C . TYR A 1 243 ? -0.761 -2.946 9.068 1.00 90.81 243 TYR A C 1
ATOM 1830 O O . TYR A 1 243 ? -1.517 -2.807 8.102 1.00 90.81 243 TYR A O 1
ATOM 1838 N N . TRP A 1 244 ? -0.466 -1.990 9.936 1.00 92.25 244 TRP A N 1
ATOM 1839 C CA . TRP A 1 244 ? -0.868 -0.601 9.856 1.00 92.25 244 TRP A CA 1
ATOM 1840 C C . TRP A 1 244 ? 0.357 0.257 9.580 1.00 92.25 244 TRP A C 1
ATOM 1842 O O . TRP A 1 244 ? 1.360 0.190 10.300 1.00 92.25 244 TRP A O 1
ATOM 1852 N N . HIS A 1 245 ? 0.251 1.073 8.540 1.00 91.00 245 HIS A N 1
ATOM 1853 C CA . HIS A 1 245 ? 1.289 1.994 8.112 1.00 91.00 245 HIS A CA 1
ATOM 1854 C C . HIS A 1 245 ? 0.770 3.422 8.202 1.00 91.00 245 HIS A C 1
ATOM 1856 O O . HIS A 1 245 ? -0.334 3.706 7.746 1.00 91.00 245 HIS A O 1
ATOM 1862 N N . TYR A 1 246 ? 1.579 4.319 8.751 1.00 90.62 246 TYR A N 1
ATOM 1863 C CA . TYR A 1 246 ? 1.314 5.747 8.797 1.00 90.62 246 TYR A CA 1
ATOM 1864 C C . TYR A 1 246 ? 2.534 6.513 8.298 1.00 90.62 246 TYR A C 1
ATOM 1866 O O . TYR A 1 246 ? 3.595 6.477 8.925 1.00 90.62 246 TYR A O 1
ATOM 1874 N N . PHE A 1 247 ? 2.365 7.204 7.172 1.00 88.19 247 PHE A N 1
ATOM 1875 C CA . PHE A 1 247 ? 3.387 8.046 6.561 1.00 88.19 247 PHE A CA 1
ATOM 1876 C C . PHE A 1 247 ? 3.068 9.510 6.830 1.00 88.19 247 PHE A C 1
ATOM 1878 O O . PHE A 1 247 ? 2.132 10.061 6.252 1.00 88.19 247 PHE A O 1
ATOM 1885 N N . PHE A 1 248 ? 3.841 10.167 7.689 1.00 83.75 248 PHE A N 1
ATOM 1886 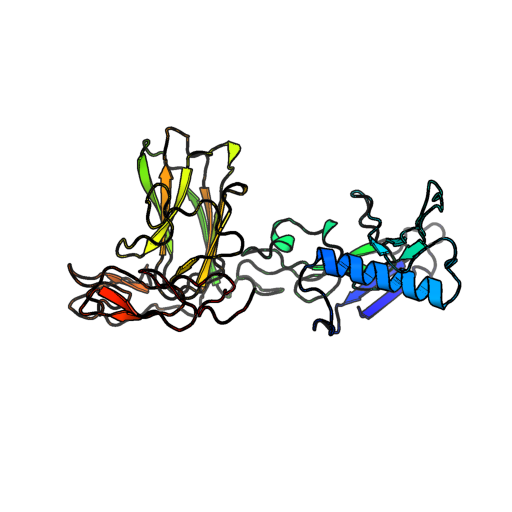C CA . PHE A 1 248 ? 3.476 11.493 8.193 1.00 83.75 248 PHE A CA 1
ATOM 1887 C C . PHE A 1 248 ? 3.634 12.607 7.165 1.00 83.75 248 PHE A C 1
ATOM 1889 O O . PHE A 1 248 ? 2.797 13.500 7.094 1.00 83.75 248 PHE A O 1
ATOM 1896 N N . HIS A 1 249 ? 4.662 12.575 6.322 1.00 83.12 249 HIS A N 1
ATOM 1897 C CA . HIS A 1 249 ? 4.798 13.600 5.280 1.00 83.12 249 HIS A CA 1
ATOM 1898 C C . HIS A 1 249 ? 3.774 13.447 4.154 1.00 83.12 249 HIS A C 1
ATOM 1900 O O . HIS A 1 249 ? 3.434 14.429 3.496 1.00 83.12 249 HIS A O 1
ATOM 1906 N N . ASP A 1 250 ? 3.254 12.233 3.987 1.00 85.12 250 ASP A N 1
ATOM 1907 C CA . ASP A 1 250 ? 2.194 11.922 3.031 1.00 85.12 250 ASP A CA 1
ATOM 1908 C C . ASP A 1 250 ? 0.803 12.044 3.662 1.00 85.12 250 ASP A C 1
ATOM 1910 O O . ASP A 1 250 ? -0.186 12.014 2.936 1.00 85.12 250 ASP A O 1
ATOM 1914 N N . GLN A 1 251 ? 0.751 12.167 4.997 1.00 86.38 251 GLN A N 1
ATOM 1915 C CA . GLN A 1 251 ? -0.444 12.060 5.835 1.00 86.38 251 GLN A CA 1
ATOM 1916 C C . GLN A 1 251 ? -1.343 10.922 5.363 1.00 86.38 251 GLN A C 1
ATOM 1918 O O . GLN A 1 251 ? -2.516 11.122 5.076 1.00 86.38 251 GLN A O 1
ATOM 1923 N N . PHE A 1 252 ? -0.750 9.735 5.237 1.00 91.81 252 PHE A N 1
ATOM 1924 C CA . PHE A 1 252 ? -1.384 8.555 4.663 1.00 91.81 252 PHE A CA 1
ATOM 1925 C C . PHE A 1 252 ? -1.342 7.420 5.687 1.00 91.81 252 PHE A C 1
ATOM 1927 O O . PHE A 1 252 ? -0.269 6.888 5.983 1.00 91.81 252 PHE A O 1
ATOM 1934 N N . LEU A 1 253 ? -2.501 7.080 6.252 1.00 94.62 253 LEU A N 1
ATOM 1935 C CA . LEU A 1 253 ? -2.703 5.921 7.122 1.00 94.62 253 LEU A CA 1
ATOM 1936 C C . LEU A 1 253 ? -3.369 4.818 6.307 1.00 94.62 253 LEU A C 1
ATOM 1938 O O . LEU A 1 253 ? -4.421 5.052 5.715 1.00 94.62 253 LEU A O 1
ATOM 1942 N N . HIS A 1 254 ? -2.811 3.612 6.307 1.00 95.19 254 HIS A N 1
ATOM 1943 C CA . HIS A 1 254 ? -3.403 2.510 5.562 1.00 95.19 254 HIS A CA 1
ATOM 1944 C C . HIS A 1 254 ? -3.121 1.134 6.168 1.00 95.19 254 HIS A C 1
ATOM 1946 O O . HIS A 1 254 ? -2.147 0.930 6.896 1.00 95.19 254 HIS A O 1
ATOM 1952 N N . ALA A 1 255 ? -3.974 0.177 5.811 1.00 95.44 255 ALA A N 1
ATOM 1953 C CA . ALA A 1 255 ? -3.823 -1.238 6.118 1.00 95.44 255 ALA A CA 1
ATOM 1954 C C . ALA A 1 255 ? -4.428 -2.075 4.984 1.00 95.44 255 ALA A C 1
ATOM 1956 O O . ALA A 1 255 ? -5.481 -1.736 4.441 1.00 95.44 255 ALA A O 1
ATOM 1957 N N . LYS A 1 256 ? -3.772 -3.178 4.608 1.00 93.94 256 LYS A N 1
ATOM 1958 C CA . LYS A 1 256 ? -4.313 -4.068 3.566 1.00 93.94 256 LYS A CA 1
ATOM 1959 C C . LYS A 1 256 ? -5.511 -4.874 4.082 1.00 93.94 256 LYS A C 1
ATOM 1961 O O . LYS A 1 256 ? -6.481 -5.018 3.345 1.00 93.94 256 LYS A O 1
ATOM 1966 N N . GLY A 1 257 ? -5.486 -5.302 5.349 1.00 92.69 257 GLY A N 1
ATOM 1967 C CA . GLY A 1 257 ? -6.526 -6.153 5.933 1.00 92.69 257 GLY A CA 1
ATOM 1968 C C . GLY A 1 257 ? -6.534 -7.564 5.320 1.00 92.69 257 GLY A C 1
ATOM 1969 O O . GLY A 1 257 ? -5.549 -7.951 4.685 1.00 92.69 257 GLY A O 1
ATOM 1970 N N . PRO A 1 258 ? -7.627 -8.330 5.484 1.00 94.50 258 PRO A N 1
ATOM 1971 C CA . PRO A 1 258 ? -8.807 -8.011 6.294 1.00 94.50 258 PRO A CA 1
ATOM 1972 C C . PRO A 1 258 ? -8.495 -7.967 7.795 1.00 94.50 258 PRO A C 1
ATOM 1974 O O . PRO A 1 258 ? -7.661 -8.728 8.280 1.00 94.50 258 PRO A O 1
ATOM 1977 N N . ILE A 1 259 ? -9.155 -7.072 8.533 1.00 95.06 259 ILE A N 1
ATOM 1978 C CA . ILE A 1 259 ? -8.958 -6.953 9.985 1.00 95.06 259 ILE A CA 1
ATOM 1979 C C . ILE A 1 259 ? -9.769 -7.995 10.758 1.00 95.06 259 ILE A C 1
ATOM 1981 O O . ILE A 1 259 ? -10.930 -8.248 10.446 1.00 95.06 259 ILE A O 1
ATOM 1985 N N . THR A 1 260 ? -9.171 -8.591 11.788 1.00 92.94 260 THR A N 1
ATOM 1986 C CA . THR A 1 260 ? -9.815 -9.615 12.628 1.00 92.94 260 THR A CA 1
ATOM 1987 C C . THR A 1 260 ? -10.574 -9.037 13.815 1.00 92.94 260 THR A C 1
ATOM 1989 O O . THR A 1 260 ? -11.340 -9.755 14.441 1.00 92.94 260 THR A O 1
ATOM 1992 N N . GLU A 1 261 ? -10.365 -7.765 14.146 1.00 93.12 261 GLU A N 1
ATOM 1993 C CA . GLU A 1 261 ? -11.006 -7.035 15.245 1.00 93.12 261 GLU A CA 1
ATOM 1994 C C . GLU A 1 261 ? -11.366 -5.623 14.766 1.00 93.12 261 GLU A C 1
ATOM 1996 O O . GLU A 1 261 ? -10.677 -5.109 13.876 1.00 93.12 261 GLU A O 1
ATOM 2001 N N . PRO A 1 262 ? -12.392 -4.962 15.330 1.00 96.00 262 PRO A N 1
ATOM 2002 C CA . PRO A 1 262 ? -12.740 -3.617 14.902 1.00 96.00 262 PRO A CA 1
ATOM 2003 C C . PRO A 1 262 ? -11.662 -2.587 15.241 1.00 96.00 262 PRO A C 1
ATOM 2005 O O . PRO A 1 262 ? -11.071 -2.602 16.326 1.00 96.00 262 PRO A O 1
ATOM 2008 N N . ALA A 1 263 ? -11.471 -1.636 14.330 1.00 97.31 263 ALA A N 1
ATOM 2009 C CA . ALA A 1 263 ? -10.530 -0.534 14.484 1.00 97.31 263 ALA A CA 1
ATOM 2010 C C . ALA A 1 263 ? -11.266 0.809 14.455 1.00 97.31 263 ALA A C 1
ATOM 2012 O O . ALA A 1 263 ? -12.068 1.076 13.562 1.00 97.31 263 ALA A O 1
ATOM 2013 N N . ILE A 1 264 ? -10.976 1.679 15.418 1.00 97.56 264 ILE A N 1
ATOM 2014 C CA . ILE A 1 264 ? -11.548 3.021 15.513 1.00 97.56 264 ILE A CA 1
ATOM 2015 C C . ILE A 1 264 ? -10.505 4.019 15.035 1.00 97.56 264 ILE A C 1
ATOM 2017 O O . ILE A 1 264 ? -9.443 4.161 15.646 1.00 97.56 264 ILE A O 1
ATOM 2021 N N . ILE A 1 265 ? -10.818 4.709 13.944 1.00 97.44 265 ILE A N 1
ATOM 2022 C CA . ILE A 1 265 ? -9.940 5.710 13.347 1.00 97.44 265 ILE A CA 1
ATOM 2023 C C . ILE A 1 265 ? -10.354 7.077 13.861 1.00 97.44 265 ILE A C 1
ATOM 2025 O O . ILE A 1 265 ? -11.520 7.466 13.748 1.00 97.44 265 ILE A O 1
ATOM 2029 N N . GLN A 1 266 ? -9.402 7.801 14.441 1.00 94.88 266 GLN A N 1
ATOM 2030 C CA . GLN A 1 266 ? -9.643 9.107 15.040 1.00 94.88 266 GLN A CA 1
ATOM 2031 C C . GLN A 1 266 ? -8.762 10.187 14.419 1.00 94.88 266 GLN A C 1
ATOM 2033 O O . GLN A 1 266 ? -7.625 9.939 14.023 1.00 94.88 266 GLN A O 1
ATOM 2038 N N . LEU A 1 267 ? -9.301 11.402 14.367 1.00 92.88 267 LEU A N 1
ATOM 2039 C CA . LEU A 1 267 ? -8.556 12.623 14.123 1.00 92.88 267 LEU A CA 1
ATOM 2040 C C . LEU A 1 267 ? -8.152 13.225 15.462 1.00 92.88 267 LEU A C 1
ATOM 2042 O O . LEU A 1 267 ? -9.024 13.640 16.226 1.00 92.88 267 LEU A O 1
ATOM 2046 N N . PHE A 1 268 ? -6.854 13.350 15.708 1.00 91.12 268 PHE A N 1
ATOM 2047 C CA . PHE A 1 268 ? -6.336 14.198 16.773 1.00 91.12 268 PHE A CA 1
ATOM 2048 C C . PHE A 1 268 ? -5.904 15.549 16.204 1.00 91.12 268 PHE A C 1
ATOM 2050 O O . PHE A 1 268 ? -4.999 15.619 15.371 1.00 91.12 268 PHE A O 1
ATOM 2057 N N . GLN A 1 269 ? -6.538 16.629 16.660 1.00 88.88 269 GLN A N 1
ATOM 2058 C CA . GLN A 1 269 ? -6.172 17.995 16.284 1.00 88.88 269 GLN A CA 1
ATOM 2059 C C . GLN A 1 269 ? -5.310 18.608 17.382 1.00 88.88 269 GLN A C 1
ATOM 2061 O O . GLN A 1 269 ? -5.828 19.095 18.380 1.00 88.88 269 GLN A O 1
ATOM 2066 N N . ASN A 1 270 ? -3.987 18.591 17.220 1.00 86.12 270 ASN A N 1
ATOM 2067 C CA . ASN A 1 270 ? -3.077 19.100 18.248 1.00 86.12 270 ASN A CA 1
ATOM 2068 C C . ASN A 1 270 ? -3.202 20.623 18.445 1.00 86.12 270 ASN A C 1
ATOM 2070 O O . ASN A 1 270 ? -3.163 21.119 19.566 1.00 86.12 270 ASN A O 1
ATOM 2074 N N . LYS A 1 271 ? -3.351 21.373 17.350 1.00 83.00 271 LYS A N 1
ATOM 2075 C CA . LYS A 1 271 ? -3.491 22.839 17.355 1.00 83.00 271 LYS A CA 1
ATOM 2076 C C . LYS A 1 271 ? -4.715 23.255 16.540 1.00 83.00 271 LYS A C 1
ATOM 2078 O O . LYS A 1 271 ? -5.313 22.413 15.876 1.00 83.00 271 LYS A O 1
ATOM 2083 N N . ASP A 1 272 ? -5.029 24.550 16.540 1.00 71.19 272 ASP A N 1
ATOM 2084 C CA . ASP A 1 272 ? -6.138 25.154 15.783 1.00 71.19 272 ASP A CA 1
ATOM 2085 C C . ASP A 1 272 ? -5.859 25.203 14.266 1.00 71.19 272 ASP A C 1
ATOM 2087 O O . ASP A 1 272 ? -5.837 26.258 13.636 1.00 71.19 272 ASP A O 1
ATOM 2091 N N . PHE A 1 273 ? -5.582 24.043 13.671 1.00 71.38 273 PHE A N 1
ATOM 2092 C CA . PHE A 1 273 ? -5.523 23.862 12.227 1.00 71.38 273 PHE A CA 1
ATOM 2093 C C . PHE A 1 273 ? -6.878 23.369 11.742 1.00 71.38 273 PHE A C 1
ATOM 2095 O O . PHE A 1 273 ? -7.398 22.365 12.234 1.00 71.38 273 PHE A O 1
ATOM 2102 N N . ASN A 1 274 ? -7.437 24.077 10.762 1.00 76.44 274 ASN A N 1
ATOM 2103 C CA . ASN A 1 274 ? -8.717 23.714 10.175 1.00 76.44 274 ASN A CA 1
ATOM 2104 C C . ASN A 1 274 ? -8.633 22.338 9.516 1.00 76.44 274 ASN A C 1
ATOM 2106 O O . ASN A 1 274 ? -7.680 22.030 8.800 1.00 76.44 274 ASN A O 1
ATOM 2110 N N . ASN A 1 275 ? -9.665 21.528 9.730 1.00 84.81 275 ASN A N 1
ATOM 2111 C CA . ASN A 1 275 ? -9.862 20.307 8.972 1.00 84.81 275 ASN A CA 1
ATOM 2112 C C . ASN A 1 275 ? -10.383 20.668 7.573 1.00 84.81 275 ASN A C 1
ATOM 2114 O O . ASN A 1 275 ? -11.556 20.994 7.415 1.00 84.81 275 ASN A O 1
ATOM 2118 N N . VAL A 1 276 ? -9.507 20.632 6.563 1.00 88.25 276 VAL A N 1
ATOM 2119 C CA . VAL A 1 276 ? -9.888 20.906 5.163 1.00 88.25 276 VAL A CA 1
ATOM 2120 C C . VAL A 1 276 ? -10.447 19.673 4.440 1.00 88.25 276 VAL A C 1
ATOM 2122 O O . VAL A 1 276 ? -10.799 19.763 3.266 1.00 88.25 276 VAL A O 1
ATOM 2125 N N . GLY A 1 277 ? -10.536 18.534 5.133 1.00 91.88 277 GLY A N 1
ATOM 2126 C CA . GLY A 1 277 ? -11.107 17.289 4.631 1.00 91.88 277 GLY A CA 1
ATOM 2127 C C . GLY A 1 277 ? -10.130 16.120 4.699 1.00 91.88 277 GLY A C 1
ATOM 2128 O O . GLY A 1 277 ? -9.097 16.115 4.029 1.00 91.88 277 GLY A O 1
ATOM 2129 N N . ILE A 1 278 ? -10.502 15.093 5.463 1.00 94.56 278 ILE A N 1
ATOM 2130 C CA . ILE A 1 278 ? -9.816 13.796 5.496 1.00 94.56 278 ILE A CA 1
ATOM 2131 C C . ILE A 1 278 ? -10.566 12.837 4.594 1.00 94.56 278 ILE A C 1
ATOM 2133 O O . ILE A 1 278 ? -11.705 12.479 4.891 1.00 94.56 278 ILE A O 1
ATOM 2137 N N . ARG A 1 279 ? -9.926 12.412 3.509 1.00 96.19 279 ARG A N 1
ATOM 2138 C CA . ARG A 1 279 ? -10.482 11.418 2.594 1.00 96.19 279 ARG A CA 1
ATOM 2139 C C . ARG A 1 279 ? -10.224 10.033 3.148 1.00 96.19 279 ARG A C 1
ATOM 2141 O O . ARG A 1 279 ? -9.147 9.773 3.684 1.00 96.19 279 ARG A O 1
ATOM 2148 N N . PHE A 1 280 ? -11.195 9.147 3.014 1.00 96.94 280 PHE A N 1
ATOM 2149 C CA . PHE A 1 280 ? -11.027 7.766 3.424 1.00 96.94 280 PHE A CA 1
ATOM 2150 C C . PHE A 1 280 ? -11.793 6.812 2.529 1.00 96.94 280 PHE A C 1
ATOM 2152 O O . PHE A 1 280 ? -12.787 7.183 1.911 1.00 96.94 280 PHE A O 1
ATOM 2159 N N . GLY A 1 281 ? -11.317 5.572 2.499 1.00 96.69 281 GLY A N 1
ATOM 2160 C CA . GLY A 1 281 ? -11.963 4.471 1.810 1.00 96.69 281 GLY A CA 1
ATOM 2161 C C . GLY A 1 281 ? -11.560 3.134 2.420 1.00 96.69 281 GLY A C 1
ATOM 2162 O O . GLY A 1 281 ? -10.397 2.931 2.765 1.00 96.69 281 GLY A O 1
ATOM 2163 N N . TYR A 1 282 ? -12.510 2.212 2.526 1.00 97.00 282 TYR A N 1
ATOM 2164 C CA . TYR A 1 282 ? -12.278 0.805 2.854 1.00 97.00 282 TYR A CA 1
ATOM 2165 C C . TYR A 1 282 ? -13.311 -0.082 2.148 1.00 97.00 282 TYR A C 1
ATOM 2167 O O . TYR A 1 282 ? -14.276 0.410 1.564 1.00 97.00 282 TYR A O 1
ATOM 2175 N N . SER A 1 283 ? -13.053 -1.384 2.118 1.00 95.94 283 SER A N 1
ATOM 2176 C CA . SER A 1 283 ? -13.903 -2.397 1.486 1.00 95.94 283 SER A CA 1
ATOM 2177 C C . SER A 1 283 ? -14.388 -3.401 2.528 1.00 95.94 283 SER A C 1
ATOM 2179 O O . SER A 1 283 ? -13.650 -3.733 3.460 1.00 95.94 283 SER A O 1
ATOM 2181 N N . LEU A 1 284 ? -15.613 -3.892 2.361 1.00 93.88 284 LEU A N 1
ATOM 2182 C CA . LEU A 1 284 ? -16.239 -4.927 3.181 1.00 93.88 284 LEU A CA 1
ATOM 2183 C C . LEU A 1 284 ? -16.629 -6.113 2.288 1.00 93.88 284 LEU A C 1
ATOM 2185 O O . LEU A 1 284 ? -17.256 -5.904 1.254 1.00 93.88 284 LEU A O 1
ATOM 2189 N N . PRO A 1 285 ? -16.268 -7.358 2.629 1.00 89.25 285 PRO A N 1
ATOM 2190 C CA . PRO A 1 285 ? -16.565 -8.507 1.776 1.00 89.25 285 PRO A CA 1
ATOM 2191 C C . PRO A 1 285 ? -18.074 -8.796 1.729 1.00 89.25 285 PRO A C 1
ATOM 2193 O O . PRO A 1 285 ? -18.702 -8.958 2.775 1.00 89.25 285 PRO A O 1
ATOM 2196 N N . LYS A 1 286 ? -18.659 -8.964 0.530 1.00 83.81 286 LYS A N 1
ATOM 2197 C CA . LYS A 1 286 ? -20.095 -9.311 0.405 1.00 83.81 286 LYS A CA 1
ATOM 2198 C C . LYS A 1 286 ? -20.421 -10.732 0.850 1.00 83.81 286 LYS A C 1
ATOM 2200 O O . LYS A 1 286 ? -21.553 -11.020 1.229 1.00 83.81 286 LYS A O 1
ATOM 2205 N N . SER A 1 287 ? -19.427 -11.622 0.853 1.00 66.00 287 SER A N 1
ATOM 2206 C CA . SER A 1 287 ? -19.550 -12.982 1.393 1.00 66.00 287 SER A CA 1
ATOM 2207 C C . SER A 1 287 ? -19.828 -13.014 2.905 1.00 66.00 287 SER A C 1
ATOM 2209 O O . SER A 1 287 ? -20.143 -14.075 3.437 1.00 66.00 287 SER A O 1
ATOM 2211 N N . ALA A 1 288 ? -19.783 -11.863 3.588 1.00 54.62 288 ALA A N 1
ATOM 2212 C CA . ALA A 1 288 ? -20.194 -11.679 4.977 1.00 54.62 288 ALA A CA 1
ATOM 2213 C C . ALA A 1 288 ? -21.628 -11.118 5.106 1.00 54.62 288 ALA A C 1
ATOM 2215 O O . ALA A 1 288 ? -21.901 -10.300 5.984 1.00 54.62 288 ALA A O 1
ATOM 2216 N N . SER A 1 289 ? -22.566 -11.560 4.258 1.00 53.34 289 SER A N 1
ATOM 2217 C CA . SER A 1 289 ? -23.952 -11.057 4.222 1.00 53.34 289 SER A CA 1
ATOM 2218 C C . SER A 1 289 ? -24.763 -11.270 5.509 1.00 53.34 289 SER A C 1
ATOM 2220 O O . SER A 1 289 ? -25.899 -10.807 5.604 1.00 53.34 289 SER A O 1
ATOM 2222 N N . SER A 1 290 ? -24.203 -11.908 6.535 1.00 63.94 290 SER A N 1
ATOM 2223 C CA . SER A 1 290 ? -24.700 -11.728 7.890 1.00 63.94 290 SER A CA 1
ATOM 2224 C C . SER A 1 290 ? -23.596 -11.919 8.916 1.00 63.94 290 SER A C 1
ATOM 2226 O O . SER A 1 290 ? -23.178 -13.019 9.277 1.00 63.94 290 SER A O 1
ATOM 2228 N N . CYS A 1 291 ? -23.122 -10.791 9.416 1.00 77.81 291 CYS A N 1
ATOM 2229 C CA . CYS A 1 291 ? -22.247 -10.805 10.553 1.00 77.81 291 CYS A CA 1
ATOM 2230 C C . CYS A 1 291 ? -22.958 -11.402 11.772 1.00 77.81 291 CYS A C 1
ATOM 2232 O O . CYS A 1 291 ? -24.001 -10.898 12.204 1.00 77.81 291 CYS A O 1
ATOM 2234 N N . HIS A 1 292 ? -22.408 -12.488 12.308 1.00 82.31 292 HIS A N 1
ATOM 2235 C CA . HIS A 1 292 ? -22.949 -13.212 13.449 1.00 82.31 292 HIS A CA 1
ATOM 2236 C C . HIS A 1 292 ? -21.832 -13.582 14.414 1.00 82.31 292 HIS A C 1
ATOM 2238 O O . HIS A 1 292 ? -20.729 -13.930 14.003 1.00 82.31 292 HIS A O 1
ATOM 2244 N N . GLY A 1 293 ? -22.143 -13.549 15.702 1.00 85.12 293 GLY A N 1
ATOM 2245 C CA . GLY A 1 293 ? -21.221 -13.949 16.749 1.00 85.12 293 GLY A CA 1
ATOM 2246 C C . GLY A 1 293 ? -21.954 -14.168 18.061 1.00 85.12 293 GLY A C 1
ATOM 2247 O O . GLY A 1 293 ? -23.048 -13.647 18.283 1.00 85.12 293 GLY A O 1
ATOM 2248 N N . THR A 1 294 ? -21.344 -14.970 18.923 1.00 91.94 294 THR A N 1
ATOM 2249 C CA . THR A 1 294 ? -21.802 -15.213 20.290 1.00 91.94 294 THR A CA 1
ATOM 2250 C C . THR A 1 294 ? -20.958 -14.398 21.251 1.00 91.94 294 THR A C 1
ATOM 2252 O O . THR A 1 294 ? -19.733 -14.489 21.224 1.00 91.94 294 THR A O 1
ATOM 2255 N N . CYS A 1 295 ? -21.613 -13.630 22.114 1.00 95.50 295 CYS A N 1
ATOM 2256 C CA . CYS A 1 295 ? -20.934 -12.818 23.113 1.00 95.50 295 CYS A CA 1
ATOM 2257 C C . CYS A 1 295 ? -20.883 -13.532 24.458 1.00 95.50 295 CYS A C 1
ATOM 2259 O O . CYS A 1 295 ? -21.859 -14.147 24.890 1.00 95.50 295 CYS A O 1
ATOM 2261 N N . SER A 1 296 ? -19.749 -13.410 25.136 1.00 96.75 296 SER A N 1
ATOM 2262 C CA . SER A 1 296 ? -19.553 -13.908 26.493 1.00 96.75 296 SER A CA 1
ATOM 2263 C C . SER A 1 296 ? -19.856 -12.825 27.528 1.00 96.75 296 SER A C 1
ATOM 2265 O O . SER A 1 296 ? -19.976 -11.643 27.207 1.00 96.75 296 SER A O 1
ATOM 2267 N N . ASN A 1 297 ? -19.978 -13.232 28.795 1.00 95.56 297 ASN A N 1
ATOM 2268 C CA . ASN A 1 297 ? -20.044 -12.330 29.953 1.00 95.56 297 ASN A CA 1
ATOM 2269 C C . ASN A 1 297 ? -21.137 -11.244 29.878 1.00 95.56 297 ASN A C 1
ATOM 2271 O O . ASN A 1 297 ? -20.966 -10.156 30.417 1.00 95.56 297 ASN A O 1
ATOM 2275 N N . GLY A 1 298 ? -22.265 -11.537 29.220 1.00 94.50 298 GLY A N 1
ATOM 2276 C CA . GLY A 1 298 ? -23.383 -10.599 29.072 1.00 94.50 298 GLY A CA 1
ATOM 2277 C C . GLY A 1 298 ? -23.182 -9.526 27.996 1.00 94.50 298 GLY A C 1
ATOM 2278 O O . GLY A 1 298 ? -23.911 -8.537 27.992 1.00 94.50 298 GLY A O 1
ATOM 2279 N N . GLY A 1 299 ? -22.203 -9.693 27.101 1.00 95.50 299 GLY A N 1
ATOM 2280 C CA . GLY A 1 299 ? -22.031 -8.819 25.943 1.00 95.50 299 GLY A CA 1
ATOM 2281 C C . GLY A 1 299 ? -23.189 -8.900 24.952 1.00 95.50 299 GLY A C 1
ATOM 2282 O O . GLY A 1 299 ? -23.894 -9.905 24.865 1.00 95.50 299 GLY A O 1
ATOM 2283 N N . THR A 1 300 ? -23.370 -7.825 24.188 1.00 96.00 300 THR A N 1
ATOM 2284 C CA . THR A 1 300 ? -24.392 -7.737 23.135 1.00 96.00 300 THR A CA 1
ATOM 2285 C C . THR A 1 300 ? -23.718 -7.688 21.773 1.00 96.00 300 THR A C 1
ATOM 2287 O O . THR A 1 300 ? -22.755 -6.952 21.585 1.00 96.00 300 THR A O 1
ATOM 2290 N N . PHE A 1 301 ? -24.199 -8.479 20.813 1.00 95.12 301 PHE A N 1
ATOM 2291 C CA . PHE A 1 301 ? -23.574 -8.537 19.495 1.00 95.12 301 PHE A CA 1
ATOM 2292 C C . PHE A 1 301 ? -23.911 -7.294 18.664 1.00 95.12 301 PHE A C 1
ATOM 2294 O O . PHE A 1 301 ? -25.078 -7.037 18.354 1.00 95.12 301 PHE A O 1
ATOM 2301 N N . ASN A 1 302 ? -22.880 -6.556 18.262 1.00 93.75 302 ASN A N 1
ATOM 2302 C CA . ASN A 1 302 ? -22.972 -5.370 17.428 1.00 93.75 302 ASN A CA 1
ATOM 2303 C C . ASN A 1 302 ? -22.791 -5.752 15.957 1.00 93.75 302 ASN A C 1
ATOM 2305 O O . ASN A 1 302 ? -21.687 -6.036 15.485 1.00 93.75 302 ASN A O 1
ATOM 2309 N N . ARG A 1 303 ? -23.896 -5.727 15.209 1.00 90.94 303 ARG A N 1
ATOM 2310 C CA . ARG A 1 303 ? -23.904 -6.080 13.782 1.00 90.94 303 ARG A CA 1
ATOM 2311 C C . ARG A 1 303 ? -23.128 -5.097 12.907 1.00 90.94 303 ARG A C 1
ATOM 2313 O O . ARG A 1 303 ? -22.647 -5.510 11.862 1.00 90.94 303 ARG A O 1
ATOM 2320 N N . ASN A 1 304 ? -22.995 -3.840 13.330 1.00 90.31 304 ASN A N 1
ATOM 2321 C CA . ASN A 1 304 ? -22.285 -2.821 12.558 1.00 90.31 304 ASN A CA 1
ATOM 2322 C C . ASN A 1 304 ? -20.771 -2.995 12.654 1.00 90.31 304 ASN A C 1
ATOM 2324 O O . ASN A 1 304 ? -20.087 -2.725 11.678 1.00 90.31 304 ASN A O 1
ATOM 2328 N N . LEU A 1 305 ? -20.256 -3.429 13.812 1.00 93.25 305 LEU A N 1
ATOM 2329 C CA . LEU A 1 305 ? -18.823 -3.659 14.034 1.00 93.25 305 LEU A CA 1
ATOM 2330 C C . LEU A 1 305 ? -18.394 -5.108 13.847 1.00 93.25 305 LEU A C 1
ATOM 2332 O O . LEU A 1 305 ? -17.197 -5.382 13.819 1.00 93.25 305 LEU A O 1
ATOM 2336 N N . CYS A 1 306 ? -19.343 -6.032 13.723 1.00 92.88 306 CYS A N 1
ATOM 2337 C CA . CYS A 1 306 ? -19.046 -7.454 13.680 1.00 92.88 306 CYS A CA 1
ATOM 2338 C C . CYS A 1 306 ? -18.324 -7.985 14.923 1.00 92.88 306 CYS A C 1
ATOM 2340 O O . CYS A 1 306 ? -17.493 -8.886 14.845 1.00 92.88 306 CYS A O 1
ATOM 2342 N N . ALA A 1 307 ? -18.645 -7.416 16.079 1.00 94.56 307 ALA A N 1
ATOM 2343 C CA . ALA A 1 307 ? -18.032 -7.751 17.355 1.00 94.56 307 ALA A CA 1
ATOM 2344 C C . ALA A 1 307 ? -19.027 -7.513 18.494 1.00 94.56 307 ALA A C 1
ATOM 2346 O O . ALA A 1 307 ? -20.115 -6.984 18.289 1.00 94.56 307 ALA A O 1
ATOM 2347 N N . CYS A 1 308 ? -18.661 -7.898 19.707 1.00 95.94 308 CYS A N 1
ATOM 2348 C CA . CYS A 1 308 ? -19.481 -7.716 20.891 1.00 95.94 308 CYS A CA 1
ATOM 2349 C C . CYS A 1 308 ? -19.205 -6.374 21.580 1.00 95.94 308 CYS A C 1
ATOM 2351 O O . CYS A 1 308 ? -18.054 -6.006 21.837 1.00 95.94 308 CYS A O 1
ATOM 2353 N N . ASP A 1 309 ? -20.278 -5.672 21.935 1.00 95.94 309 ASP A N 1
ATOM 2354 C CA . ASP A 1 309 ? -20.249 -4.566 22.885 1.00 95.94 309 ASP A CA 1
ATOM 2355 C C . ASP A 1 309 ? -20.156 -5.160 24.293 1.00 95.94 309 ASP A C 1
ATOM 2357 O O . ASP A 1 309 ? -21.050 -5.887 24.747 1.00 95.94 309 ASP A O 1
ATOM 2361 N N . CYS A 1 310 ? -19.035 -4.900 24.965 1.00 96.38 310 CYS A N 1
ATOM 2362 C CA . CYS A 1 310 ? -18.688 -5.583 26.202 1.00 96.38 310 CYS A CA 1
ATOM 2363 C C . CYS A 1 310 ? -19.116 -4.803 27.447 1.00 96.38 310 CYS A C 1
ATOM 2365 O O . CYS A 1 310 ? -18.941 -3.582 27.505 1.00 96.38 310 CYS A O 1
ATOM 2367 N N . PRO A 1 311 ? -19.633 -5.486 28.484 1.00 96.31 311 PRO A N 1
ATOM 2368 C CA . PRO A 1 311 ? -19.875 -4.858 29.771 1.00 96.31 311 PRO A CA 1
ATOM 2369 C C . PRO A 1 311 ? -18.566 -4.405 30.418 1.00 96.31 311 PRO A C 1
ATOM 2371 O O . PRO A 1 311 ? -17.476 -4.881 30.095 1.00 96.31 311 PRO A O 1
ATOM 2374 N N . ARG A 1 312 ? -18.676 -3.497 31.391 1.00 94.31 312 ARG A N 1
ATOM 2375 C CA . ARG A 1 312 ? -17.517 -2.953 32.106 1.00 94.31 312 ARG A CA 1
ATOM 2376 C C . ARG A 1 312 ? -16.647 -4.078 32.685 1.00 94.31 312 ARG A C 1
ATOM 2378 O O . ARG A 1 312 ? -17.127 -4.891 33.468 1.00 94.31 312 ARG A O 1
ATOM 2385 N N . GLY A 1 313 ? -15.356 -4.053 32.351 1.00 93.06 313 GLY A N 1
ATOM 2386 C CA . GLY A 1 313 ? -14.365 -5.032 32.813 1.00 93.06 313 GLY A CA 1
ATOM 2387 C C . GLY A 1 313 ? -14.137 -6.212 31.864 1.00 93.06 313 GLY A C 1
ATOM 2388 O O . GLY A 1 313 ? -13.293 -7.052 32.168 1.00 93.06 313 GLY A O 1
ATOM 2389 N N . PHE A 1 314 ? -14.844 -6.261 30.730 1.00 95.44 314 PHE A N 1
ATOM 2390 C CA . PHE A 1 314 ? -14.616 -7.224 29.656 1.00 95.44 314 PHE A CA 1
ATOM 2391 C C . PHE A 1 314 ? -14.274 -6.515 28.345 1.00 95.44 314 PHE A C 1
ATOM 2393 O O . PHE A 1 314 ? -14.747 -5.407 28.095 1.00 95.44 314 PHE A O 1
ATOM 2400 N N . TYR A 1 315 ? -13.450 -7.160 27.522 1.00 94.94 315 TYR A N 1
ATOM 2401 C CA . TYR A 1 315 ? -12.840 -6.583 26.324 1.00 94.94 315 TYR A CA 1
ATOM 2402 C C . TYR A 1 315 ? -12.655 -7.638 25.225 1.00 94.94 315 TYR A C 1
ATOM 2404 O O . TYR A 1 315 ? -12.847 -8.838 25.450 1.00 94.94 315 TYR A O 1
ATOM 2412 N N . GLY A 1 316 ? -12.245 -7.187 24.041 1.00 92.25 316 GLY A N 1
ATOM 2413 C CA . GLY A 1 316 ? -12.020 -8.021 22.866 1.00 92.25 316 GLY A CA 1
ATOM 2414 C C . GLY A 1 316 ? -13.292 -8.249 22.053 1.00 92.25 316 GLY A C 1
ATOM 2415 O O . GLY A 1 316 ? -14.372 -7.751 22.381 1.00 92.25 316 GLY A O 1
ATOM 2416 N N . ASN A 1 317 ? -13.163 -9.003 20.964 1.00 92.31 317 ASN A N 1
ATOM 2417 C CA . ASN A 1 317 ? -14.246 -9.219 20.004 1.00 92.31 317 ASN A CA 1
ATOM 2418 C C . ASN A 1 317 ? -15.475 -9.932 20.567 1.00 92.31 317 ASN A C 1
ATOM 2420 O O . ASN A 1 317 ? -16.575 -9.690 20.086 1.00 92.31 317 ASN A O 1
ATOM 2424 N N . ASP A 1 318 ? -15.297 -10.810 21.548 1.00 94.50 318 ASP A N 1
ATOM 2425 C CA . ASP A 1 318 ? -16.332 -11.697 22.090 1.00 94.50 318 ASP A CA 1
ATOM 2426 C C . ASP A 1 318 ? -16.564 -11.494 23.598 1.00 94.50 318 ASP A C 1
ATOM 2428 O O . ASP A 1 318 ? -17.313 -12.246 24.227 1.00 94.50 318 ASP A O 1
ATOM 2432 N N . CYS A 1 319 ? -15.936 -10.470 24.184 1.00 95.62 319 CYS A N 1
ATOM 2433 C CA . CYS A 1 319 ? -15.977 -10.148 25.611 1.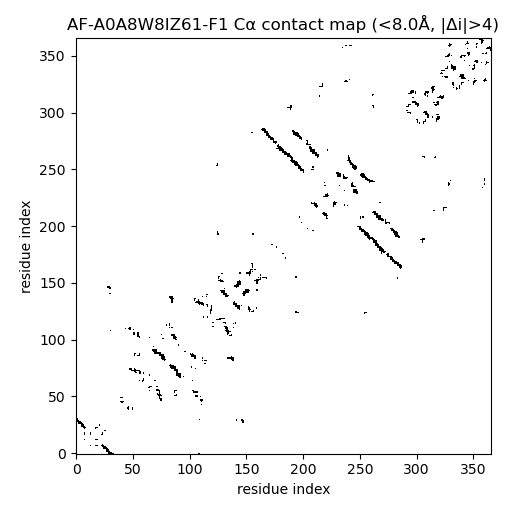00 95.62 319 CYS A CA 1
ATOM 2434 C C . CYS A 1 319 ? -15.410 -11.235 26.532 1.00 95.62 319 CYS A C 1
ATOM 2436 O O . CYS A 1 319 ? -15.772 -11.297 27.710 1.00 95.62 319 CYS A O 1
ATOM 2438 N N . THR A 1 320 ? -14.532 -12.105 26.027 1.00 94.69 320 THR A N 1
ATOM 2439 C CA . THR A 1 320 ? -13.848 -13.110 26.855 1.00 94.69 320 THR A CA 1
ATOM 2440 C C . THR A 1 320 ? -12.657 -12.537 27.617 1.00 94.69 320 THR A C 1
ATOM 2442 O O . THR A 1 320 ? -12.325 -13.044 28.692 1.00 94.69 320 THR A O 1
ATOM 2445 N N . SER A 1 321 ? -12.034 -11.467 27.115 1.00 93.88 321 SER A N 1
ATOM 2446 C CA . SER A 1 321 ? -10.856 -10.888 27.755 1.00 93.88 321 SER A CA 1
ATOM 2447 C C . SER A 1 321 ? -11.225 -10.014 28.950 1.00 93.88 321 SER A C 1
ATOM 2449 O O . SER A 1 321 ? -12.206 -9.276 28.916 1.00 93.88 321 SER A O 1
ATOM 2451 N N . ARG A 1 322 ? -10.403 -10.058 30.003 1.00 94.00 322 ARG A N 1
ATOM 2452 C CA . ARG A 1 322 ? -10.494 -9.164 31.176 1.00 94.00 322 ARG A CA 1
ATOM 2453 C C . ARG A 1 322 ? -9.518 -7.988 31.108 1.00 94.00 322 ARG A C 1
ATOM 2455 O O . ARG A 1 322 ? -9.487 -7.156 32.011 1.00 94.00 322 ARG A O 1
ATOM 2462 N N . CYS A 1 323 ? -8.726 -7.911 30.043 1.00 93.44 323 CYS A N 1
ATOM 2463 C CA . CYS A 1 323 ? -7.636 -6.961 29.903 1.00 93.44 323 CYS A CA 1
ATOM 2464 C C . CYS A 1 323 ? -7.886 -6.008 28.733 1.00 93.44 323 CYS A C 1
ATOM 2466 O O . CYS A 1 323 ? -8.026 -6.446 27.597 1.00 93.44 323 CYS A O 1
ATOM 2468 N N . ASN A 1 324 ? -7.874 -4.696 28.993 1.00 92.00 324 ASN A N 1
ATOM 2469 C CA . ASN A 1 324 ? -7.957 -3.679 27.939 1.00 92.00 324 ASN A CA 1
ATOM 2470 C C . ASN A 1 324 ? -6.581 -3.426 27.310 1.00 92.00 324 ASN A C 1
ATOM 2472 O O . ASN A 1 324 ? -5.989 -2.352 27.445 1.00 92.00 324 ASN A O 1
ATOM 2476 N N . THR A 1 325 ? -6.011 -4.464 26.713 1.00 89.31 325 THR A N 1
ATOM 2477 C CA . THR A 1 325 ? -4.711 -4.402 26.054 1.00 89.31 325 THR A CA 1
ATOM 2478 C 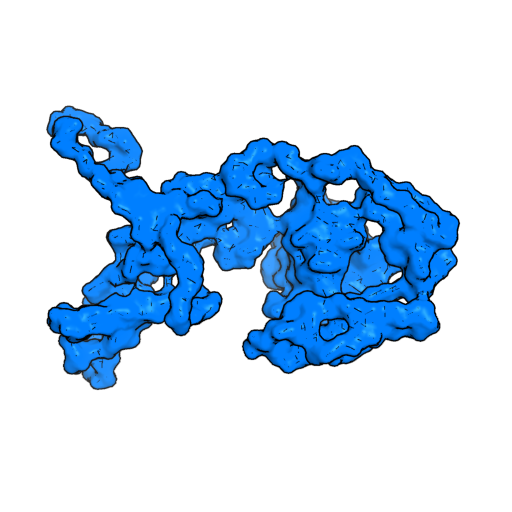C . THR A 1 325 ? -4.643 -5.452 24.961 1.00 89.31 325 THR A C 1
ATOM 2480 O O . THR A 1 325 ? -5.399 -6.418 24.953 1.00 89.31 325 THR A O 1
ATOM 2483 N N . PHE A 1 326 ? -3.698 -5.269 24.056 1.00 87.81 326 PHE A N 1
ATOM 2484 C CA . PHE A 1 326 ? -3.381 -6.224 23.014 1.00 87.81 326 PHE A CA 1
ATOM 2485 C C . PHE A 1 326 ? -1.862 -6.269 22.851 1.00 87.81 326 PHE A C 1
ATOM 2487 O O . PHE A 1 326 ? -1.144 -5.339 23.244 1.00 87.81 326 PHE A O 1
ATOM 2494 N N . CYS A 1 327 ? -1.379 -7.359 22.273 1.00 88.69 327 CYS A N 1
ATOM 2495 C CA . CYS A 1 327 ? 0.039 -7.567 22.047 1.00 88.69 327 CYS A CA 1
ATOM 2496 C C . CYS A 1 327 ? 0.339 -7.526 20.557 1.00 88.69 327 CYS A C 1
ATOM 2498 O O . CYS A 1 327 ? -0.449 -7.988 19.731 1.00 88.69 327 CYS A O 1
ATOM 2500 N N . TYR A 1 328 ? 1.488 -6.955 20.220 1.00 86.56 328 TYR A N 1
ATOM 2501 C CA . TYR A 1 328 ? 1.966 -6.929 18.853 1.00 86.56 328 TYR A CA 1
ATOM 2502 C C . TYR A 1 328 ? 2.436 -8.317 18.423 1.00 86.56 328 TYR A C 1
ATOM 2504 O O . TYR A 1 328 ? 2.772 -9.180 19.234 1.00 86.56 328 TYR A O 1
ATOM 2512 N N . ASN A 1 329 ? 2.488 -8.499 17.112 1.00 84.75 329 ASN A N 1
ATOM 2513 C CA . ASN A 1 329 ? 3.198 -9.582 16.448 1.00 84.75 329 ASN A CA 1
ATOM 2514 C C . ASN A 1 329 ? 2.780 -10.990 16.918 1.00 84.75 329 ASN A C 1
ATOM 2516 O O . ASN A 1 329 ? 3.611 -11.857 17.200 1.00 84.75 329 ASN A O 1
ATOM 2520 N N . GLY A 1 330 ? 1.468 -11.200 17.056 1.00 83.75 330 GLY A N 1
ATOM 2521 C CA . GLY A 1 330 ? 0.899 -12.505 17.388 1.00 83.75 330 GLY A CA 1
ATOM 2522 C C . GLY A 1 330 ? 1.217 -12.999 18.803 1.00 83.75 330 GLY A C 1
ATOM 2523 O O . GLY A 1 330 ? 1.015 -14.184 19.077 1.00 83.75 330 GLY A O 1
ATOM 2524 N N . ALA A 1 331 ? 1.741 -12.145 19.686 1.00 89.31 331 ALA A N 1
ATOM 2525 C CA . ALA A 1 331 ? 1.877 -12.445 21.108 1.00 89.31 331 ALA A CA 1
ATOM 2526 C C . ALA A 1 331 ? 0.506 -12.497 21.801 1.00 89.31 331 ALA A C 1
ATOM 2528 O O . ALA A 1 331 ? -0.472 -11.910 21.335 1.00 89.31 331 ALA A O 1
ATOM 2529 N N . THR A 1 332 ? 0.435 -13.199 22.931 1.00 90.94 332 THR A N 1
ATOM 2530 C CA . THR A 1 332 ? -0.801 -13.389 23.703 1.00 90.94 332 THR A CA 1
ATOM 2531 C C . THR A 1 332 ? -0.823 -12.509 24.946 1.00 90.94 332 THR A C 1
ATOM 2533 O O . THR A 1 332 ? 0.214 -12.239 25.553 1.00 90.94 332 THR A O 1
ATOM 2536 N N . VAL A 1 333 ? -2.016 -12.065 25.341 1.00 92.69 333 VAL A N 1
ATOM 2537 C CA . VAL A 1 333 ? -2.229 -11.356 26.609 1.00 92.69 333 VAL A CA 1
ATOM 2538 C C . VAL A 1 333 ? -2.502 -12.383 27.704 1.00 92.69 333 VAL A C 1
ATOM 2540 O O . VAL A 1 333 ? -3.457 -13.158 27.601 1.00 92.69 333 VAL A O 1
ATOM 2543 N N . ASP A 1 334 ? -1.709 -12.357 28.770 1.00 93.62 334 ASP A N 1
ATOM 2544 C CA . ASP A 1 334 ? -2.021 -13.072 30.005 1.00 93.62 334 ASP A CA 1
ATOM 2545 C C . ASP A 1 334 ? -3.249 -12.428 30.664 1.00 93.62 334 ASP A C 1
ATOM 2547 O O . ASP A 1 334 ? -3.214 -11.274 31.087 1.00 93.62 334 ASP A O 1
ATOM 2551 N N . GLN A 1 335 ? -4.348 -13.177 30.758 1.00 92.25 335 GLN A N 1
ATOM 2552 C CA . GLN A 1 335 ? -5.630 -12.672 31.262 1.00 92.25 335 GLN A CA 1
ATOM 2553 C C . GLN A 1 335 ? -5.647 -12.401 32.774 1.00 92.25 335 GLN A C 1
ATOM 2555 O O . GLN A 1 335 ? -6.610 -11.819 33.272 1.00 92.25 335 GLN A O 1
ATOM 2560 N N . THR A 1 336 ? -4.619 -12.829 33.510 1.00 91.50 336 THR A N 1
ATOM 2561 C CA . THR A 1 336 ? -4.502 -12.605 34.958 1.00 91.50 336 THR A CA 1
ATOM 2562 C C . THR A 1 336 ? -3.685 -11.360 35.280 1.00 91.50 336 THR A C 1
ATOM 2564 O O . THR A 1 336 ? -4.066 -10.579 36.148 1.00 91.50 336 THR A O 1
ATOM 2567 N N . THR A 1 337 ? -2.583 -11.150 34.558 1.00 93.44 337 THR A N 1
ATOM 2568 C CA . THR A 1 337 ? -1.657 -10.031 34.785 1.00 93.44 337 THR A CA 1
ATOM 2569 C C . THR A 1 337 ? -1.865 -8.871 33.814 1.00 93.44 337 THR A C 1
ATOM 2571 O O . THR A 1 337 ? -1.346 -7.779 34.038 1.00 93.44 337 THR A O 1
ATOM 2574 N N . CYS A 1 338 ? -2.605 -9.096 32.725 1.00 93.06 338 CYS A N 1
ATOM 2575 C CA . CYS A 1 338 ? -2.721 -8.196 31.579 1.00 93.06 338 CYS A CA 1
ATOM 2576 C C . CYS A 1 338 ? -1.373 -7.831 30.937 1.00 93.06 338 CYS A C 1
ATOM 2578 O O . CYS A 1 338 ? -1.258 -6.808 30.259 1.00 93.06 338 CYS A O 1
ATOM 2580 N N . ALA A 1 339 ? -0.353 -8.670 31.131 1.00 93.75 339 ALA A N 1
ATOM 2581 C CA . ALA A 1 339 ? 0.947 -8.530 30.496 1.00 93.75 339 ALA A CA 1
ATOM 2582 C C . ALA A 1 339 ? 0.999 -9.307 29.175 1.00 93.75 339 ALA A C 1
ATOM 2584 O O . ALA A 1 339 ? 0.349 -10.340 29.007 1.00 93.75 339 ALA A O 1
ATOM 2585 N N . CYS A 1 340 ? 1.805 -8.817 28.236 1.00 93.38 340 CYS A N 1
ATOM 2586 C CA . CYS A 1 340 ? 2.049 -9.528 26.992 1.00 93.38 340 CYS A CA 1
ATOM 2587 C C . CYS A 1 340 ? 3.105 -10.620 27.162 1.00 93.38 340 CYS A C 1
ATOM 2589 O O . CYS A 1 340 ? 4.192 -10.379 27.686 1.00 93.38 340 CYS A O 1
ATOM 2591 N N . GLN A 1 341 ? 2.791 -11.811 26.664 1.00 94.06 341 GLN A N 1
ATOM 2592 C CA . GLN A 1 341 ? 3.692 -12.955 26.616 1.00 94.06 341 GLN A CA 1
ATOM 2593 C C . GLN A 1 341 ? 4.431 -12.946 25.277 1.00 94.06 341 GLN A C 1
ATOM 2595 O O . GLN A 1 341 ? 3.931 -13.438 24.262 1.00 94.06 341 GLN A O 1
ATOM 2600 N N . CYS A 1 342 ? 5.607 -12.319 25.270 1.00 92.94 342 CYS A N 1
ATOM 2601 C CA . CYS A 1 342 ? 6.410 -12.162 24.062 1.00 92.94 342 CYS A CA 1
ATOM 2602 C C . CYS A 1 342 ? 7.018 -13.486 23.605 1.00 92.94 342 CYS A C 1
ATOM 2604 O O . CYS A 1 342 ? 7.493 -14.280 24.417 1.00 92.94 342 CYS A O 1
ATOM 2606 N N . LYS A 1 343 ? 7.017 -13.694 22.288 1.00 91.56 343 LYS A N 1
ATOM 2607 C CA . LYS A 1 343 ? 7.664 -14.829 21.625 1.00 91.56 343 LYS A CA 1
ATOM 2608 C C . LYS A 1 343 ? 9.139 -14.522 21.338 1.00 91.56 343 LYS A C 1
ATOM 2610 O O . LYS A 1 343 ? 9.658 -13.463 21.697 1.00 91.56 343 LYS A O 1
ATOM 2615 N N . GLU A 1 344 ? 9.823 -15.461 20.691 1.00 91.75 344 GLU A N 1
ATOM 2616 C CA . GLU A 1 344 ? 11.192 -15.264 20.214 1.00 91.75 344 GLU A CA 1
ATOM 2617 C C . GLU A 1 344 ? 11.296 -14.018 19.317 1.00 91.75 344 GLU A C 1
ATOM 2619 O O . GLU A 1 344 ? 10.353 -13.663 18.610 1.00 91.75 344 GLU A O 1
ATOM 2624 N N . HIS A 1 345 ? 12.426 -13.312 19.401 1.00 90.69 345 HIS A N 1
ATOM 2625 C CA . HIS A 1 345 ? 12.695 -12.065 18.669 1.00 90.69 345 HIS A CA 1
ATOM 2626 C C . HIS A 1 345 ? 11.707 -10.916 18.929 1.00 90.69 345 HIS A C 1
ATOM 2628 O O . HIS A 1 345 ? 11.669 -9.935 18.182 1.00 90.69 345 HIS A O 1
ATOM 2634 N N . GLN A 1 346 ? 10.947 -10.980 20.024 1.00 91.19 346 GLN A N 1
ATOM 2635 C CA . GLN A 1 346 ? 10.069 -9.907 20.486 1.00 91.19 346 GLN A CA 1
ATOM 2636 C C . GLN A 1 346 ? 10.594 -9.289 21.785 1.00 91.19 346 GLN A C 1
ATOM 2638 O O . GLN A 1 346 ? 11.320 -9.918 22.556 1.00 91.19 346 GLN A O 1
ATOM 2643 N N . THR A 1 347 ? 10.281 -8.018 22.023 1.00 89.50 347 THR A N 1
ATOM 2644 C CA . THR A 1 347 ? 10.727 -7.283 23.211 1.00 89.50 347 THR A CA 1
ATOM 2645 C C . THR A 1 347 ? 9.769 -6.155 23.602 1.00 89.50 347 THR A C 1
ATOM 2647 O O . THR A 1 347 ? 8.921 -5.706 22.823 1.00 89.50 347 THR A O 1
ATOM 2650 N N . GLY A 1 348 ? 9.922 -5.677 24.837 1.00 87.31 348 GLY A N 1
ATOM 2651 C CA . GLY A 1 348 ? 9.111 -4.622 25.435 1.00 87.31 348 GLY A CA 1
ATOM 2652 C C . GLY A 1 348 ? 7.738 -5.097 25.917 1.00 87.31 348 GLY A C 1
ATOM 2653 O O . GLY A 1 348 ? 7.307 -6.214 25.654 1.00 87.31 348 GLY A O 1
ATOM 2654 N N . SER A 1 349 ? 7.016 -4.208 26.602 1.00 87.31 349 SER A N 1
ATOM 2655 C CA . SER A 1 349 ? 5.740 -4.522 27.268 1.00 87.31 349 SER A CA 1
ATOM 2656 C C . SER A 1 349 ? 4.596 -4.926 26.331 1.00 87.31 349 SER A C 1
ATOM 2658 O O . SER A 1 349 ? 3.590 -5.449 26.799 1.00 87.31 349 SER A O 1
ATOM 2660 N N . ARG A 1 350 ? 4.736 -4.683 25.022 1.00 86.56 350 ARG A N 1
ATOM 2661 C CA . ARG A 1 350 ? 3.762 -5.067 23.989 1.00 86.56 350 ARG A CA 1
ATOM 2662 C C . ARG A 1 350 ? 4.329 -5.988 22.907 1.00 86.56 350 ARG A C 1
ATOM 2664 O O . ARG A 1 350 ? 3.666 -6.178 21.898 1.00 86.56 350 ARG A O 1
ATOM 2671 N N . CYS A 1 351 ? 5.530 -6.539 23.085 1.00 89.69 351 CYS A N 1
ATOM 2672 C CA . CYS A 1 351 ? 6.120 -7.522 22.163 1.00 89.69 351 CYS A CA 1
ATOM 2673 C C . CYS A 1 351 ? 6.360 -7.011 20.734 1.00 89.69 351 CYS A C 1
ATOM 2675 O O . CYS A 1 351 ? 6.015 -7.648 19.737 1.00 89.69 351 CYS A O 1
ATOM 2677 N N . LYS A 1 352 ? 6.993 -5.839 20.626 1.00 86.25 352 LYS A N 1
ATOM 2678 C CA . LYS A 1 352 ? 7.498 -5.336 19.340 1.00 86.25 352 LYS A CA 1
ATOM 2679 C C . LYS A 1 352 ? 8.663 -6.207 18.862 1.00 86.25 352 LYS A C 1
ATOM 2681 O O . LYS A 1 352 ? 9.350 -6.796 19.694 1.00 86.25 352 LYS A O 1
ATOM 2686 N N . CYS A 1 353 ? 8.913 -6.263 17.556 1.00 85.06 353 CYS A N 1
ATOM 2687 C CA . CYS A 1 353 ? 10.082 -6.975 17.043 1.00 85.06 353 CYS A CA 1
ATOM 2688 C C . CYS A 1 353 ? 11.379 -6.349 17.562 1.00 85.06 353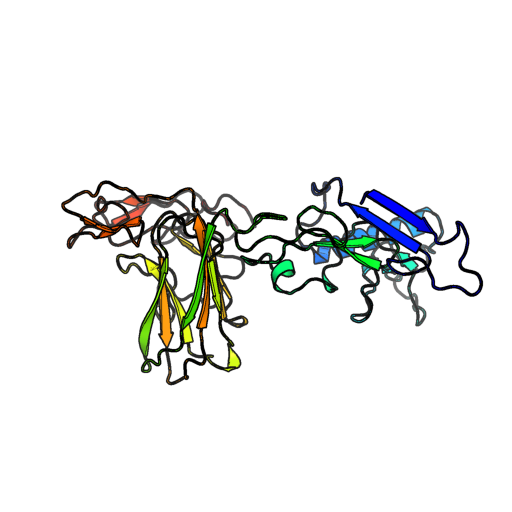 CYS A C 1
ATOM 2690 O O . CYS A 1 353 ? 11.496 -5.127 17.685 1.00 85.06 353 CYS A O 1
ATOM 2692 N N . GLN A 1 354 ? 12.339 -7.206 17.898 1.00 88.19 354 GLN A N 1
ATOM 2693 C CA . GLN A 1 354 ? 13.703 -6.808 18.218 1.00 88.19 354 GLN A CA 1
ATOM 2694 C C . GLN A 1 354 ? 14.386 -6.209 16.982 1.00 88.19 354 GLN A C 1
ATOM 2696 O O . GLN A 1 354 ? 13.975 -6.438 15.845 1.00 88.19 354 GLN A O 1
ATOM 2701 N N . SER A 1 355 ? 15.451 -5.437 17.204 1.00 84.75 355 SER A N 1
ATOM 2702 C CA . SER A 1 355 ? 16.242 -4.864 16.110 1.00 84.75 355 SER A CA 1
ATOM 2703 C C . SER A 1 355 ? 16.746 -5.966 15.171 1.00 84.75 355 SER A C 1
ATOM 2705 O O . SER A 1 355 ? 17.304 -6.953 15.641 1.00 84.75 355 SER A O 1
ATOM 2707 N N . GLY A 1 356 ? 16.564 -5.782 13.861 1.00 81.50 356 GLY A N 1
ATOM 2708 C CA . GLY A 1 356 ? 16.930 -6.767 12.834 1.00 81.50 356 GLY A CA 1
ATOM 2709 C C . GLY A 1 356 ? 15.814 -7.742 12.450 1.00 81.50 356 GLY A C 1
ATOM 2710 O O . GLY A 1 356 ? 15.960 -8.431 11.448 1.00 81.50 356 GLY A O 1
ATOM 2711 N N . TYR A 1 357 ? 14.691 -7.755 13.176 1.00 83.25 357 TYR A N 1
ATOM 2712 C CA . TYR A 1 357 ? 13.541 -8.607 12.873 1.00 83.25 357 TYR A CA 1
ATOM 2713 C C . TYR A 1 357 ? 12.315 -7.788 12.465 1.00 83.25 357 TYR A C 1
ATOM 2715 O O . TYR A 1 357 ? 12.039 -6.721 13.016 1.00 83.25 357 TYR A O 1
ATOM 2723 N N . THR A 1 358 ? 11.551 -8.319 11.518 1.00 78.50 358 THR A N 1
ATOM 2724 C CA . THR A 1 358 ? 10.257 -7.805 11.062 1.00 78.50 358 THR A CA 1
ATO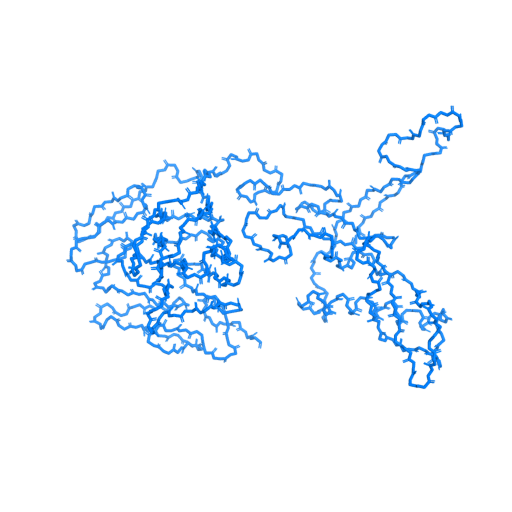M 2725 C C . THR A 1 358 ? 9.288 -8.974 10.840 1.00 78.50 358 THR A C 1
ATOM 2727 O O . THR A 1 358 ? 9.644 -10.136 11.058 1.00 78.50 358 THR A O 1
ATOM 2730 N N . GLY A 1 359 ? 8.036 -8.701 10.482 1.00 73.56 359 GLY A N 1
ATOM 2731 C CA . GLY A 1 359 ? 7.021 -9.747 10.331 1.00 73.56 359 GLY A CA 1
ATOM 2732 C C . GLY A 1 359 ? 5.915 -9.706 11.400 1.00 73.56 359 GLY A C 1
ATOM 2733 O O . GLY A 1 359 ? 6.158 -9.288 12.531 1.00 73.56 359 GLY A O 1
ATOM 2734 N N . ILE A 1 360 ? 4.731 -10.267 11.103 1.00 74.38 360 ILE A N 1
ATOM 2735 C CA . ILE A 1 360 ? 3.607 -10.441 12.050 1.00 74.38 360 ILE A CA 1
ATOM 2736 C C . ILE A 1 360 ? 3.995 -11.361 13.212 1.00 74.38 360 ILE A C 1
ATOM 2738 O O . ILE A 1 360 ? 3.296 -11.390 14.208 1.00 74.38 360 ILE A O 1
ATOM 2742 N N . ASN A 1 361 ? 5.115 -12.080 13.134 1.00 81.75 361 ASN A N 1
ATOM 2743 C CA . ASN A 1 361 ? 5.659 -12.867 14.242 1.00 81.75 361 ASN A CA 1
ATOM 2744 C C . ASN A 1 361 ? 7.148 -12.587 14.504 1.00 81.75 361 ASN A C 1
ATOM 2746 O O . ASN A 1 361 ? 7.769 -13.330 15.253 1.00 81.75 361 ASN A O 1
ATOM 2750 N N . CYS A 1 362 ? 7.717 -11.526 13.918 1.00 84.44 362 CYS A N 1
ATOM 2751 C CA . CYS A 1 362 ? 9.143 -11.194 14.038 1.00 84.44 362 CYS A CA 1
ATOM 2752 C C . CYS A 1 362 ? 10.093 -12.307 13.556 1.00 84.44 362 CYS A C 1
ATOM 2754 O O . CYS A 1 362 ? 11.149 -12.522 14.140 1.00 84.44 362 CYS A O 1
ATOM 2756 N N . THR A 1 363 ? 9.704 -13.034 12.506 1.00 84.31 363 THR A N 1
ATOM 2757 C CA . THR A 1 363 ? 10.463 -14.167 11.947 1.00 84.31 363 THR A CA 1
ATOM 2758 C C . THR A 1 363 ? 11.261 -13.809 10.693 1.00 84.31 363 THR A C 1
ATOM 2760 O O . THR A 1 363 ? 12.024 -14.633 10.200 1.00 84.31 363 THR A O 1
ATOM 2763 N N . GLU A 1 364 ? 11.070 -12.612 10.139 1.00 81.00 364 GLU A N 1
ATOM 2764 C CA . GLU A 1 364 ? 11.775 -12.144 8.944 1.00 81.00 364 GLU A CA 1
ATOM 2765 C C . GLU A 1 364 ? 12.997 -11.324 9.370 1.00 81.00 364 GLU A C 1
ATOM 2767 O O . GLU A 1 364 ? 12.869 -10.420 10.193 1.00 81.00 364 GLU A O 1
ATOM 2772 N N . HIS A 1 365 ? 14.174 -11.626 8.820 1.00 77.31 365 HIS A N 1
ATOM 2773 C CA . HIS A 1 365 ? 15.395 -10.869 9.098 1.00 77.31 365 HIS A CA 1
ATOM 2774 C C . HIS A 1 365 ? 15.568 -9.748 8.067 1.00 77.31 365 HIS A C 1
ATOM 2776 O O . HIS A 1 365 ? 15.422 -9.986 6.866 1.00 77.31 365 HIS A O 1
ATOM 2782 N N . VAL A 1 366 ? 15.870 -8.538 8.545 1.00 64.19 366 VAL A N 1
ATOM 2783 C CA . VAL A 1 366 ? 16.094 -7.335 7.718 1.00 64.19 366 VAL A CA 1
ATOM 2784 C C . VAL A 1 366 ? 17.519 -7.275 7.187 1.00 64.19 366 VAL A C 1
ATOM 2786 O O . VAL A 1 366 ? 18.438 -7.719 7.917 1.00 64.19 366 VAL A O 1
#

Secondary structure (DSSP, 8-state):
-EEEEEES-TT--SSSPPPTTSSSEEEEEE----SPPTT--SSHHHHHHHHHHHHHHHHHHTTSS-TTTEEEEEEEE--TTT-B-EEEEEEPTT----S----EEPPTT-B-GGGS-HHHHTT-TT----EEEEETTEEEEE-TTSBBT---B-TTS-BT--S-SEEEEEEEE-----TTEEEEEEEEPTT-EEEEEE--TTT-TTEEEEEEETT--EEE-TT-TTT--S--TTSPEEETTEEEEEETTTTEEEE----SS-EEEEEEE-SS-----EEEEEEEEGGGSS---PPSTT-EEETTTTEEEPPTT-BSTTS-B--S---STTPEE-TTT--EE--TTEETTTTEEPTTEESTTS-EE-